Protein AF-A0A0W0X0Y7-F1 (afdb_monomer_lite)

Foldseek 3Di:
DAFPPLVPADDDAPQNRVVRVCVVFFPVVLDWFFLDDHPDFQDADFAQQQQLSQLVSQQVQQCVVVVHDWAACCDDPPDPDDHLQRQLVVLQWQANHDWFPVSSQSSQVVRQFHKDKDFAPALVSLLVVCQVCRVVSGKKKAKFAADCPPDRRGGAHALAQQQRIGIWIFRIWGAGPVRWIWTWIGTNRTTHIYGSSSRSNRQAPRHDFFHDKFKWFWDQDPVVRDTGTYTDPDDDDCVRITIGDGDDPPGGGRRSMMMITNHGHPDPPDDPPPPDDPPDDDDDDDDDDDDDDDDDDDDDDDDDDDDDD

Structure (mmCIF, N/CA/C/O backbone):
data_AF-A0A0W0X0Y7-F1
#
_entry.id   AF-A0A0W0X0Y7-F1
#
loop_
_atom_site.group_PDB
_atom_site.id
_atom_site.type_symbol
_atom_site.label_atom_id
_atom_site.label_alt_id
_atom_site.label_comp_id
_atom_site.label_asym_id
_atom_site.label_entity_id
_atom_site.label_seq_id
_atom_site.pdbx_PDB_ins_code
_atom_site.Cartn_x
_atom_site.Cartn_y
_atom_site.Cartn_z
_atom_site.occupancy
_atom_site.B_iso_or_equiv
_atom_site.auth_seq_id
_atom_site.auth_comp_id
_atom_site.auth_asym_id
_atom_site.auth_atom_id
_atom_site.pdbx_PDB_model_num
ATOM 1 N N . MET A 1 1 ? 7.631 6.709 18.776 1.00 50.31 1 MET A N 1
ATOM 2 C CA . MET A 1 1 ? 7.042 5.344 18.815 1.00 50.31 1 MET A CA 1
ATOM 3 C C . MET A 1 1 ? 7.481 4.606 17.562 1.00 50.31 1 MET A C 1
ATOM 5 O O . MET A 1 1 ? 7.406 5.205 16.503 1.00 50.31 1 MET A O 1
ATOM 9 N N . GLY A 1 2 ? 8.002 3.381 17.690 1.00 65.12 2 GLY A N 1
ATOM 10 C CA . GLY A 1 2 ? 8.479 2.551 16.572 1.00 65.12 2 GLY A CA 1
ATOM 11 C C . GLY A 1 2 ? 7.427 1.548 16.077 1.00 65.12 2 GLY A C 1
ATOM 12 O O . GLY A 1 2 ? 6.240 1.711 16.343 1.00 65.12 2 GLY A O 1
ATOM 13 N N . PHE A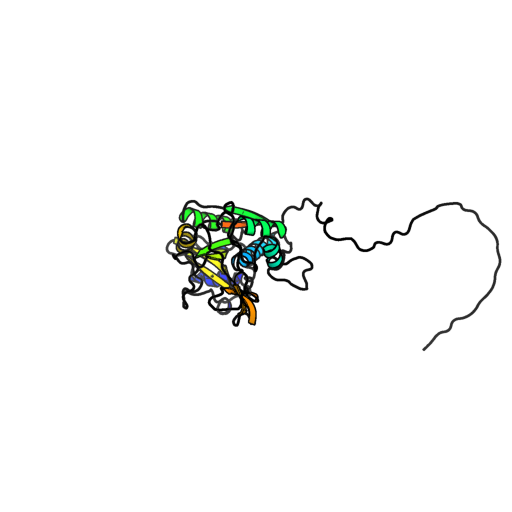 1 3 ? 7.854 0.495 15.370 1.00 76.62 3 PHE A N 1
ATOM 14 C CA . PHE A 1 3 ? 6.980 -0.642 15.034 1.00 76.62 3 PHE A CA 1
ATOM 15 C C . PHE A 1 3 ? 6.433 -1.312 16.306 1.00 76.62 3 PHE A C 1
ATOM 17 O O . PHE A 1 3 ? 7.077 -1.275 17.355 1.00 76.62 3 PHE A O 1
ATOM 24 N N . ILE A 1 4 ? 5.272 -1.961 16.208 1.00 79.88 4 ILE A N 1
ATOM 25 C CA . ILE A 1 4 ? 4.693 -2.722 17.320 1.00 79.88 4 ILE A CA 1
ATOM 26 C C . ILE A 1 4 ? 5.514 -3.999 17.493 1.00 79.88 4 ILE A C 1
ATOM 28 O O . ILE A 1 4 ? 5.472 -4.898 16.644 1.00 79.88 4 ILE A O 1
ATOM 32 N N . ASP A 1 5 ? 6.268 -4.082 18.587 1.00 82.19 5 ASP A N 1
ATOM 33 C CA . ASP A 1 5 ? 7.027 -5.279 18.927 1.00 82.19 5 ASP A CA 1
ATOM 34 C C . ASP A 1 5 ? 6.094 -6.358 19.483 1.00 82.19 5 ASP A C 1
ATOM 36 O O . ASP A 1 5 ? 5.856 -6.472 20.688 1.00 82.19 5 ASP A O 1
ATOM 40 N N . LEU A 1 6 ? 5.556 -7.167 18.569 1.00 80.69 6 LEU A N 1
ATOM 41 C CA . LEU A 1 6 ? 4.672 -8.274 18.905 1.00 80.69 6 LEU A CA 1
ATOM 42 C C . LEU A 1 6 ? 5.309 -9.278 19.876 1.00 80.69 6 LEU A C 1
ATOM 44 O O . LEU A 1 6 ? 4.566 -9.984 20.553 1.00 80.69 6 LEU A O 1
ATOM 48 N N . ASP A 1 7 ? 6.635 -9.393 19.962 1.00 80.88 7 ASP A N 1
ATOM 49 C CA . ASP A 1 7 ? 7.282 -10.367 20.850 1.00 80.88 7 ASP A CA 1
ATOM 50 C C . ASP A 1 7 ? 7.245 -9.933 22.319 1.00 80.88 7 ASP A C 1
ATOM 52 O O . ASP A 1 7 ? 7.268 -10.782 23.209 1.00 80.88 7 ASP A O 1
ATOM 56 N N . THR A 1 8 ? 7.080 -8.634 22.572 1.00 81.06 8 THR A N 1
ATOM 57 C CA . THR A 1 8 ? 6.895 -8.080 23.924 1.00 81.06 8 THR A CA 1
ATOM 58 C C . THR A 1 8 ? 5.453 -8.173 24.428 1.00 81.06 8 THR A C 1
ATOM 60 O O . THR A 1 8 ? 5.200 -8.016 25.622 1.00 81.06 8 THR A O 1
ATOM 63 N N . LEU A 1 9 ? 4.496 -8.449 23.535 1.00 79.25 9 LEU A N 1
ATOM 64 C CA . LEU A 1 9 ? 3.071 -8.461 23.852 1.00 79.25 9 LEU A CA 1
ATOM 65 C C . LEU A 1 9 ? 2.585 -9.853 24.264 1.00 79.25 9 LEU A C 1
ATOM 67 O O . LEU A 1 9 ? 2.900 -10.871 23.640 1.00 79.25 9 LEU A O 1
ATOM 71 N N . SER A 1 10 ? 1.735 -9.887 25.290 1.00 74.00 10 SER A N 1
ATOM 72 C CA . SER A 1 10 ? 1.108 -11.119 25.773 1.00 74.00 10 SER A CA 1
ATOM 73 C C . SER A 1 10 ? 0.066 -11.644 24.778 1.00 74.00 10 SER A C 1
ATOM 75 O O . SER A 1 10 ? -0.814 -10.907 24.339 1.00 74.00 10 SER A O 1
ATOM 77 N N . GLY A 1 11 ? 0.120 -12.937 24.449 1.00 71.44 11 GLY A N 1
ATOM 78 C CA . GLY A 1 11 ? -0.877 -13.599 23.600 1.00 71.44 11 GLY A CA 1
ATOM 79 C C . GLY A 1 11 ? -0.294 -14.687 22.699 1.00 71.44 11 GLY A C 1
ATOM 80 O O . GLY A 1 11 ? 0.878 -14.652 22.334 1.00 71.44 11 GLY A O 1
ATOM 81 N N . GLN A 1 12 ? -1.126 -15.663 22.323 1.00 73.31 12 GLN A N 1
ATOM 82 C CA . GLN A 1 12 ? -0.702 -16.810 21.503 1.00 73.31 12 GLN A CA 1
ATOM 83 C C . GLN A 1 12 ? -0.813 -16.570 19.990 1.00 73.31 12 GLN A C 1
ATOM 85 O O . GLN A 1 12 ? -0.144 -17.238 19.209 1.00 73.31 12 GLN A O 1
ATOM 90 N N . SER A 1 13 ? -1.650 -15.621 19.564 1.00 78.62 13 SER A N 1
ATOM 91 C CA . SER A 1 13 ? -1.826 -15.257 18.153 1.00 78.62 13 SER A CA 1
ATOM 92 C C . SER A 1 13 ? -1.582 -13.764 17.953 1.00 78.62 13 SER A C 1
ATOM 94 O O . SER A 1 13 ? -1.645 -12.987 18.908 1.00 78.62 13 SER A O 1
ATOM 96 N N . VAL A 1 14 ? -1.333 -13.349 16.707 1.00 77.25 14 VAL A N 1
ATOM 97 C CA . VAL A 1 14 ? -1.145 -11.929 16.363 1.00 77.25 14 VAL A CA 1
ATOM 98 C C . VAL A 1 14 ? -2.365 -11.098 16.766 1.00 77.25 14 VAL A C 1
ATOM 100 O O . VAL A 1 14 ? -2.205 -10.013 17.317 1.00 77.25 14 VAL A O 1
ATOM 103 N N . LEU A 1 15 ? -3.576 -11.638 16.587 1.00 79.19 15 LEU A N 1
ATOM 104 C CA . LEU A 1 15 ? -4.804 -10.987 17.044 1.00 79.19 15 LEU A CA 1
ATOM 105 C C . LEU A 1 15 ? -4.789 -10.746 18.561 1.00 79.19 15 LEU A C 1
ATOM 107 O O . LEU A 1 15 ? -5.060 -9.632 18.991 1.00 79.19 15 LEU A O 1
ATOM 111 N N . HIS A 1 16 ? -4.457 -11.756 19.375 1.00 78.56 16 HIS A N 1
ATOM 112 C CA . HIS A 1 16 ? -4.415 -11.590 20.834 1.00 78.56 16 HIS A CA 1
ATOM 113 C C . HIS A 1 16 ? -3.400 -10.529 21.264 1.00 78.56 16 HIS A C 1
ATOM 115 O O . HIS A 1 16 ? -3.701 -9.709 22.128 1.00 78.56 16 HIS A O 1
ATOM 121 N N . LYS A 1 17 ? -2.224 -10.525 20.629 1.00 82.88 17 LYS A N 1
ATOM 122 C CA . LYS A 1 17 ? -1.168 -9.546 20.894 1.00 82.88 17 LYS A CA 1
ATOM 123 C C . LYS A 1 17 ? -1.626 -8.128 20.555 1.00 82.88 17 LYS A C 1
ATOM 125 O O . LYS A 1 17 ? -1.494 -7.232 21.380 1.00 82.88 17 LYS A O 1
ATOM 130 N N . LEU A 1 18 ? -2.246 -7.930 19.392 1.00 81.62 18 LEU A N 1
ATOM 131 C CA . LEU A 1 18 ? -2.795 -6.626 19.016 1.00 81.62 18 LEU A CA 1
ATOM 132 C C . LEU A 1 18 ? -3.948 -6.200 19.930 1.00 81.62 18 LEU A C 1
ATOM 134 O O . LEU A 1 18 ? -3.982 -5.056 20.359 1.00 81.62 18 LEU A O 1
ATOM 138 N N . LEU A 1 19 ? -4.845 -7.109 20.320 1.00 81.69 19 LEU A N 1
ATOM 139 C CA . LEU A 1 19 ? -5.882 -6.811 21.315 1.00 81.69 19 LEU A CA 1
ATOM 140 C C . LEU A 1 19 ? -5.294 -6.363 22.658 1.00 81.69 19 LEU A C 1
ATOM 142 O O . LEU A 1 19 ? -5.878 -5.498 23.303 1.00 81.69 19 LEU A O 1
ATOM 146 N N . HIS A 1 20 ? -4.157 -6.924 23.083 1.00 82.75 20 HIS A N 1
ATOM 147 C CA . HIS A 1 20 ? -3.449 -6.445 24.270 1.00 82.75 20 HIS A CA 1
ATOM 148 C C . HIS A 1 20 ? -2.933 -5.019 24.071 1.00 82.75 20 HIS A C 1
ATOM 150 O O . HIS A 1 20 ? -3.213 -4.161 24.899 1.00 82.75 20 HIS A O 1
ATOM 156 N N . TYR A 1 21 ? -2.250 -4.760 22.954 1.00 83.75 21 TYR A N 1
ATOM 157 C CA . TYR A 1 21 ? -1.787 -3.421 22.586 1.00 83.75 21 TYR A CA 1
ATOM 158 C C . TYR A 1 21 ? -2.931 -2.393 22.618 1.00 83.75 21 TYR A C 1
ATOM 160 O O . TYR A 1 21 ? -2.827 -1.344 23.243 1.00 83.75 21 TYR A O 1
ATOM 168 N N . PHE A 1 22 ? -4.084 -2.724 22.038 1.00 82.88 22 PHE A N 1
ATOM 169 C CA . PHE A 1 22 ? -5.223 -1.808 22.002 1.00 82.88 22 PHE A CA 1
ATOM 170 C C . PHE A 1 22 ? -5.843 -1.520 23.369 1.00 82.88 22 PHE A C 1
ATOM 172 O O . PHE A 1 22 ? -6.387 -0.438 23.549 1.00 82.88 22 PHE A O 1
ATOM 179 N N . LYS A 1 23 ? -5.750 -2.421 24.353 1.00 80.31 23 LYS A N 1
ATOM 180 C CA . LYS A 1 23 ? -6.230 -2.121 25.715 1.00 80.31 23 LYS A CA 1
ATOM 181 C C . LYS A 1 23 ? -5.463 -0.977 26.375 1.00 80.31 23 LYS A C 1
ATOM 183 O O . LYS A 1 23 ? -6.014 -0.330 27.257 1.00 80.31 23 LYS A O 1
ATOM 188 N N . GLU A 1 24 ? -4.215 -0.760 25.973 1.00 80.19 24 GLU A N 1
ATOM 189 C CA . GLU A 1 24 ? -3.345 0.278 26.534 1.00 80.19 24 GLU A CA 1
ATOM 190 C C . GLU A 1 24 ? -3.423 1.597 25.754 1.00 80.19 24 GLU A C 1
ATOM 192 O O . GLU A 1 24 ? -3.060 2.642 26.287 1.00 80.19 24 GLU A O 1
ATOM 197 N N . HIS A 1 25 ? -3.905 1.564 24.506 1.00 80.12 25 HIS A N 1
ATOM 198 C CA . HIS A 1 25 ? -3.813 2.701 23.583 1.00 80.12 25 HIS A CA 1
ATOM 199 C C . HIS A 1 25 ? -5.145 3.175 22.987 1.00 80.12 25 HIS A C 1
ATOM 201 O O . HIS A 1 25 ? -5.232 4.325 22.553 1.00 80.12 25 HIS A O 1
ATOM 207 N N . ALA A 1 26 ? -6.168 2.321 22.922 1.00 80.06 26 ALA A N 1
ATOM 208 C CA . ALA A 1 26 ? -7.435 2.634 22.269 1.00 80.06 26 ALA A CA 1
ATOM 209 C C . ALA A 1 26 ? -8.528 3.011 23.271 1.00 80.06 26 ALA A C 1
ATOM 211 O O . ALA A 1 26 ? -8.745 2.319 24.268 1.00 80.06 26 ALA A O 1
ATOM 212 N N . ASP A 1 27 ? -9.316 4.031 22.931 1.00 78.31 27 ASP A N 1
ATOM 213 C CA . ASP A 1 27 ? -10.617 4.238 23.555 1.00 78.31 27 ASP A CA 1
ATOM 214 C C . ASP A 1 27 ? -11.649 3.332 22.868 1.00 78.31 27 ASP A C 1
ATOM 216 O O . ASP A 1 27 ? -12.297 3.683 21.875 1.00 78.31 27 ASP A O 1
ATOM 220 N N . LEU A 1 28 ? -11.816 2.133 23.432 1.00 73.94 28 LEU A N 1
ATOM 221 C CA . LEU A 1 28 ? -12.741 1.116 22.925 1.00 73.94 28 LEU A CA 1
ATOM 222 C C . LEU A 1 28 ? -14.211 1.575 22.906 1.00 73.94 28 LEU A C 1
ATOM 224 O O . LEU A 1 28 ? -15.033 0.920 22.267 1.00 73.94 28 LEU A O 1
ATOM 228 N N . LYS A 1 29 ? -14.567 2.672 23.592 1.00 72.00 29 LYS A N 1
ATOM 229 C CA . LYS A 1 29 ? -15.931 3.221 23.587 1.00 72.00 29 LYS A CA 1
ATOM 230 C C . LYS A 1 29 ? -16.177 4.182 22.425 1.00 72.00 29 LYS A C 1
ATOM 232 O O . LYS A 1 29 ? -17.331 4.355 22.042 1.00 72.00 29 LYS A O 1
ATOM 237 N N . LYS A 1 30 ? -15.129 4.809 21.878 1.00 71.38 30 LYS A N 1
ATOM 238 C CA . LYS A 1 30 ? -15.243 5.824 20.812 1.00 71.38 30 LYS A CA 1
ATOM 239 C C . LYS A 1 30 ? -15.203 5.245 19.406 1.00 71.38 30 LYS A C 1
ATOM 241 O O . LYS A 1 30 ? -15.822 5.796 18.500 1.00 71.38 30 LYS A O 1
ATOM 246 N N . GLY A 1 31 ? -14.489 4.143 19.212 1.00 66.06 31 GLY A N 1
ATOM 247 C CA . GLY A 1 31 ? -14.421 3.481 17.916 1.00 66.06 31 GLY A CA 1
ATOM 248 C C . GLY A 1 31 ? -13.207 2.579 17.812 1.00 66.06 31 GLY A C 1
ATOM 249 O O . GLY A 1 31 ? -12.073 3.007 18.020 1.00 66.06 31 GLY A O 1
ATOM 250 N N . PHE A 1 32 ? -13.454 1.320 17.480 1.00 73.94 32 PHE A N 1
ATOM 251 C CA . PHE A 1 32 ? -12.422 0.308 17.367 1.00 73.94 32 PHE A CA 1
ATOM 252 C C . PHE A 1 32 ? -12.877 -0.771 16.392 1.00 73.94 32 PHE A C 1
ATOM 254 O O . PHE A 1 32 ? -13.912 -1.403 16.619 1.00 73.94 32 PHE A O 1
ATOM 261 N N . HIS A 1 33 ? -12.101 -1.000 15.335 1.00 69.62 33 HIS A N 1
ATOM 262 C CA . HIS A 1 33 ? -12.350 -2.106 14.422 1.00 69.62 33 HIS A CA 1
ATOM 263 C C . HIS A 1 33 ? -11.043 -2.790 14.031 1.00 69.62 33 HIS A C 1
ATOM 265 O O . HIS A 1 33 ? -10.123 -2.184 13.479 1.00 69.62 33 HIS A O 1
ATOM 271 N N . ILE A 1 34 ? -10.996 -4.098 14.262 1.00 65.81 34 ILE A N 1
ATOM 272 C CA . ILE A 1 34 ? -10.022 -4.982 13.630 1.00 65.81 34 ILE A CA 1
ATOM 273 C C . ILE A 1 34 ? -10.770 -5.757 12.554 1.00 65.81 34 ILE A C 1
ATOM 275 O O . ILE A 1 34 ? -11.764 -6.411 12.856 1.00 65.81 34 ILE A O 1
ATOM 279 N N . THR A 1 35 ? -10.258 -5.728 11.328 1.00 54.88 35 THR A N 1
ATOM 280 C CA . THR A 1 35 ? -10.637 -6.611 10.214 1.00 54.88 35 THR A CA 1
ATOM 281 C C . THR A 1 35 ? -10.545 -8.084 10.697 1.00 54.88 35 THR A C 1
ATOM 283 O O . THR A 1 35 ? -9.462 -8.650 10.831 1.00 54.88 35 THR A O 1
ATOM 286 N N . VAL A 1 36 ? -11.687 -8.659 11.095 1.00 50.09 36 VAL A N 1
ATOM 287 C CA . VAL A 1 36 ? -11.900 -9.903 11.882 1.00 50.09 36 VAL A CA 1
ATOM 288 C C . VAL A 1 36 ? -11.526 -11.182 11.089 1.00 50.09 36 VAL A C 1
ATOM 290 O O . VAL A 1 36 ? -11.890 -11.213 9.909 1.00 50.09 36 VAL A O 1
ATOM 293 N N . PRO A 1 37 ? -10.949 -12.299 11.631 1.00 49.28 37 PRO A N 1
ATOM 294 C CA . PRO A 1 37 ? -10.446 -12.654 12.978 1.00 49.28 37 PRO A CA 1
ATOM 295 C C . PRO A 1 37 ? -8.967 -13.141 13.008 1.00 49.28 37 PRO A C 1
ATOM 297 O O . PRO A 1 37 ? -8.482 -13.633 14.026 1.00 49.28 37 PRO A O 1
ATOM 300 N N . GLU A 1 38 ? -8.233 -13.043 11.905 1.00 53.66 38 GLU A N 1
ATOM 301 C CA . GLU A 1 38 ? -6.851 -13.507 11.802 1.00 53.66 38 GLU A CA 1
ATOM 302 C C . GLU A 1 38 ? -6.041 -12.396 11.168 1.00 53.66 38 GLU A C 1
ATOM 304 O O . GLU A 1 38 ? -6.013 -12.230 9.953 1.00 53.66 38 GLU A O 1
ATOM 309 N N . VAL A 1 39 ? -5.387 -11.600 12.005 1.00 59.41 39 VAL A N 1
ATOM 310 C CA . VAL A 1 39 ? -4.333 -10.724 11.523 1.00 59.41 39 VAL A CA 1
ATOM 311 C C . VAL A 1 39 ? -3.220 -11.633 10.988 1.00 59.41 39 VAL A C 1
ATOM 313 O O . VAL A 1 39 ? -2.489 -12.268 11.754 1.00 59.41 39 VAL A O 1
ATOM 316 N N . LEU A 1 40 ? -3.182 -11.785 9.662 1.00 69.69 40 LEU A N 1
ATOM 317 C CA . LEU A 1 40 ? -2.276 -12.701 8.977 1.00 69.69 40 LEU A CA 1
ATOM 318 C C . LEU A 1 40 ? -0.849 -12.160 9.061 1.00 69.69 40 LEU A C 1
ATOM 320 O O . LEU A 1 40 ? -0.670 -10.955 8.911 1.00 69.69 40 LEU A O 1
ATOM 324 N N . PRO A 1 41 ? 0.173 -13.010 9.280 1.00 72.62 41 PRO A N 1
ATOM 325 C CA . PRO A 1 41 ? 1.553 -12.557 9.395 1.00 72.62 41 PRO A CA 1
ATOM 326 C C . PRO A 1 41 ? 1.935 -11.626 8.245 1.00 72.62 41 PRO A C 1
ATOM 328 O O . PRO A 1 41 ? 1.744 -11.968 7.078 1.00 72.62 41 PRO A O 1
ATOM 331 N N . ALA A 1 42 ? 2.485 -10.462 8.585 1.00 80.50 42 ALA A N 1
ATOM 332 C CA . ALA A 1 42 ? 2.919 -9.495 7.595 1.00 80.50 42 ALA A CA 1
ATOM 333 C C . ALA A 1 42 ? 3.989 -10.130 6.693 1.00 80.50 42 ALA A C 1
ATOM 335 O O . ALA A 1 42 ? 4.981 -10.680 7.182 1.00 80.50 42 ALA A O 1
ATOM 336 N N . GLU A 1 43 ? 3.813 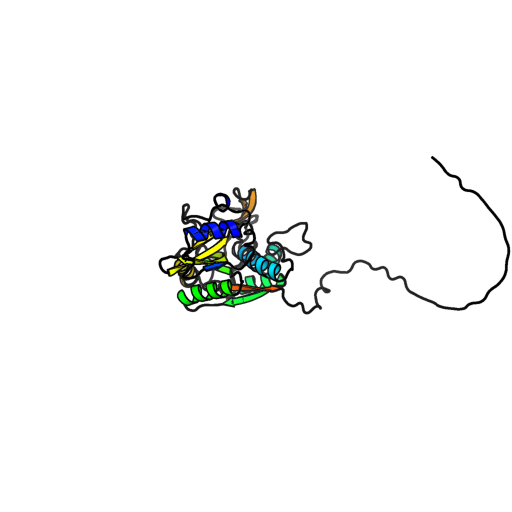-10.053 5.371 1.00 82.88 43 GLU A N 1
ATOM 337 C CA . GLU A 1 43 ? 4.763 -10.681 4.457 1.00 82.88 43 GLU A CA 1
ATOM 338 C C . GLU A 1 43 ? 6.100 -9.917 4.444 1.00 82.88 43 GLU A C 1
ATOM 340 O O . GLU A 1 43 ? 6.154 -8.683 4.404 1.00 82.88 43 GLU A O 1
ATOM 345 N N . THR A 1 44 ? 7.218 -10.647 4.488 1.00 86.00 44 THR A N 1
ATOM 346 C CA . THR A 1 44 ? 8.552 -10.038 4.440 1.00 86.00 44 THR A CA 1
ATOM 347 C C . THR A 1 44 ? 8.863 -9.541 3.029 1.00 86.00 44 THR A C 1
ATOM 349 O O . THR A 1 44 ? 9.007 -10.330 2.092 1.00 86.00 44 THR A O 1
ATOM 352 N N . GLN A 1 45 ? 9.040 -8.228 2.892 1.00 88.75 45 GLN A N 1
ATOM 353 C CA . GLN A 1 45 ? 9.552 -7.585 1.682 1.00 88.75 45 GLN A CA 1
ATOM 354 C C . GLN A 1 45 ? 11.055 -7.856 1.493 1.00 88.75 45 GLN A C 1
ATOM 356 O O . GLN A 1 45 ? 11.799 -8.073 2.445 1.00 88.75 45 GLN A O 1
ATOM 361 N N . ARG A 1 46 ? 11.515 -7.812 0.242 1.00 88.38 46 ARG A N 1
ATOM 362 C CA . ARG A 1 46 ? 12.923 -7.826 -0.166 1.00 88.38 46 ARG A CA 1
ATOM 363 C C . ARG A 1 46 ? 13.159 -6.708 -1.174 1.00 88.38 46 ARG A C 1
ATOM 365 O O . ARG A 1 46 ? 12.574 -6.751 -2.257 1.00 88.38 46 ARG A O 1
ATOM 372 N N . GLY A 1 47 ? 14.073 -5.792 -0.865 1.00 88.00 47 GLY A N 1
ATOM 373 C CA . GLY A 1 47 ? 14.417 -4.689 -1.765 1.00 88.00 47 GLY A CA 1
ATOM 374 C C . GLY A 1 47 ? 13.235 -3.755 -2.043 1.00 88.00 47 GLY A C 1
ATOM 375 O O . GLY A 1 47 ? 12.294 -3.704 -1.256 1.00 88.00 47 GLY A O 1
ATOM 376 N N . GLU A 1 48 ? 13.248 -3.063 -3.179 1.00 91.44 48 GLU A N 1
ATOM 377 C CA . GLU A 1 48 ? 12.276 -2.011 -3.535 1.00 91.44 48 GLU A CA 1
ATOM 378 C C . GLU A 1 48 ? 10.950 -2.554 -4.110 1.00 91.44 48 GLU A C 1
ATOM 380 O O . GLU A 1 48 ? 10.548 -2.244 -5.230 1.00 91.44 48 GLU A O 1
ATOM 385 N N . THR A 1 49 ? 10.256 -3.418 -3.360 1.00 94.25 49 THR A N 1
ATOM 386 C CA . THR A 1 49 ? 8.976 -4.030 -3.786 1.00 94.25 49 THR A CA 1
ATOM 387 C C . THR A 1 49 ? 7.831 -3.788 -2.795 1.00 94.25 49 THR A C 1
ATOM 389 O O . THR A 1 49 ? 6.974 -4.656 -2.621 1.00 94.25 49 THR A O 1
ATOM 392 N N . CYS A 1 50 ? 7.817 -2.640 -2.111 1.00 95.06 50 CYS A N 1
ATOM 393 C CA . CYS A 1 50 ? 6.859 -2.328 -1.038 1.00 95.06 50 CYS A CA 1
ATOM 394 C C . CYS A 1 50 ? 5.393 -2.390 -1.464 1.00 95.06 50 CYS A C 1
ATOM 396 O O . CYS A 1 50 ? 4.596 -3.089 -0.850 1.00 95.06 50 CYS A O 1
ATOM 398 N N . LYS A 1 51 ? 5.052 -1.760 -2.585 1.00 96.88 51 LYS A N 1
ATOM 399 C CA . LYS A 1 51 ? 3.684 -1.737 -3.123 1.00 96.88 51 LYS A CA 1
ATOM 400 C C . LYS A 1 51 ? 3.197 -3.118 -3.548 1.00 96.88 51 LYS A C 1
ATOM 402 O O . LYS A 1 51 ? 2.030 -3.447 -3.379 1.00 96.88 51 LYS A O 1
ATOM 407 N N . LEU A 1 52 ? 4.109 -3.948 -4.057 1.00 96.62 52 LEU A N 1
ATOM 408 C CA . LEU A 1 52 ? 3.807 -5.331 -4.407 1.00 96.62 52 LEU A CA 1
ATOM 409 C C . LEU A 1 52 ? 3.587 -6.196 -3.159 1.00 96.62 52 LEU A C 1
ATOM 411 O O . LEU A 1 52 ? 2.721 -7.064 -3.172 1.00 96.62 52 LEU A O 1
ATOM 415 N N . LYS A 1 53 ? 4.342 -5.947 -2.081 1.00 96.06 53 LYS A N 1
ATOM 416 C CA . LYS A 1 53 ? 4.103 -6.568 -0.772 1.00 96.06 53 LYS A CA 1
ATOM 417 C C . LYS A 1 53 ? 2.746 -6.144 -0.214 1.00 96.06 53 LYS A C 1
ATOM 419 O O . LYS A 1 53 ? 1.976 -7.006 0.182 1.00 96.06 53 LYS A O 1
ATOM 424 N N . ALA A 1 54 ? 2.424 -4.852 -0.248 1.00 97.00 54 ALA A N 1
ATOM 425 C CA . ALA A 1 54 ? 1.134 -4.360 0.226 1.00 97.00 54 ALA A CA 1
ATOM 426 C C . ALA A 1 54 ? -0.037 -4.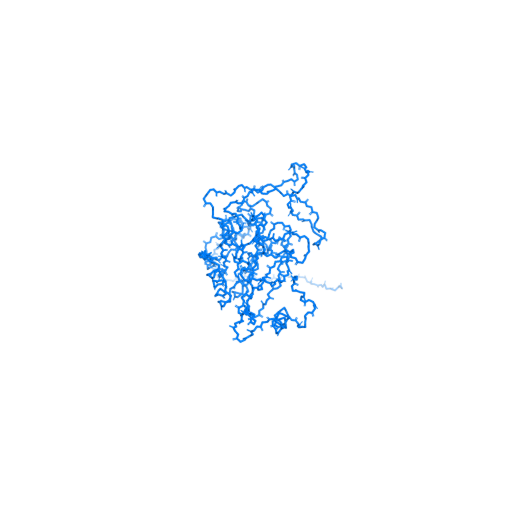992 -0.555 1.00 97.00 54 ALA A C 1
ATOM 428 O O . ALA A 1 54 ? -0.988 -5.516 0.031 1.00 97.00 54 ALA A O 1
ATOM 429 N N . LEU A 1 55 ? 0.092 -5.069 -1.885 1.00 96.88 55 LEU A N 1
ATOM 430 C CA . LEU A 1 55 ? -0.837 -5.815 -2.735 1.00 96.88 55 LEU A CA 1
ATOM 431 C C . LEU A 1 55 ? -0.968 -7.279 -2.291 1.00 96.88 55 LEU A C 1
ATOM 433 O O . LEU A 1 55 ? -2.080 -7.793 -2.200 1.00 96.88 55 LEU A O 1
ATOM 437 N N . ALA A 1 56 ? 0.153 -7.938 -1.996 1.00 95.50 56 ALA A N 1
ATOM 438 C CA . ALA A 1 56 ? 0.186 -9.327 -1.559 1.00 95.50 56 ALA A CA 1
ATOM 439 C C . ALA A 1 56 ? -0.553 -9.551 -0.232 1.00 95.50 56 ALA A C 1
ATOM 441 O O . ALA A 1 56 ? -1.310 -10.516 -0.135 1.00 95.50 56 ALA A O 1
ATOM 442 N N . ASP A 1 57 ? -0.401 -8.664 0.757 1.00 93.81 57 ASP A N 1
ATOM 443 C CA . ASP A 1 57 ? -1.140 -8.774 2.023 1.00 93.81 57 ASP A CA 1
ATOM 444 C C . ASP A 1 57 ? -2.641 -8.535 1.823 1.00 93.81 57 ASP A C 1
ATOM 446 O O . ASP A 1 57 ? -3.465 -9.280 2.352 1.00 93.81 57 ASP A O 1
ATOM 450 N N . SER A 1 58 ? -3.014 -7.542 1.008 1.00 94.56 58 SER A N 1
ATOM 451 C CA . SER A 1 58 ? -4.424 -7.270 0.700 1.00 94.56 58 SER A CA 1
ATOM 452 C C . SER A 1 58 ? -5.075 -8.452 -0.035 1.00 94.56 58 SER A C 1
ATOM 454 O O . SER A 1 58 ? -6.160 -8.912 0.330 1.00 94.56 58 SER A O 1
ATOM 456 N N . MET A 1 59 ? -4.368 -9.041 -1.008 1.00 94.44 59 MET A N 1
ATOM 457 C CA . MET A 1 59 ? -4.777 -10.287 -1.664 1.00 94.44 59 MET A CA 1
ATOM 458 C C . MET A 1 59 ? -4.848 -11.460 -0.699 1.00 94.44 59 MET A C 1
ATOM 460 O O . MET A 1 59 ? -5.740 -12.289 -0.831 1.00 94.44 59 MET A O 1
ATOM 464 N N . GLN A 1 60 ? -3.912 -11.568 0.244 1.00 92.31 60 GLN A N 1
ATOM 465 C CA . GLN A 1 60 ? -3.897 -12.647 1.224 1.00 92.31 60 GLN A CA 1
ATOM 466 C C . GLN A 1 60 ? -5.169 -12.613 2.076 1.00 92.31 60 GLN A C 1
ATOM 468 O O . GLN A 1 60 ? -5.779 -13.661 2.291 1.00 92.31 60 GLN A O 1
ATOM 473 N N . HIS A 1 61 ? -5.595 -11.418 2.491 1.00 89.81 61 HIS A N 1
ATOM 474 C CA . HIS A 1 61 ? -6.847 -11.209 3.218 1.00 89.81 61 HIS A CA 1
ATOM 475 C C . HIS A 1 61 ? -8.064 -11.640 2.389 1.00 89.81 61 HIS A C 1
ATOM 477 O O . HIS A 1 61 ? -8.893 -12.436 2.836 1.00 89.81 61 HIS A O 1
ATOM 483 N N . ALA A 1 62 ? -8.131 -11.190 1.134 1.00 91.88 62 ALA A N 1
ATOM 484 C CA . ALA A 1 62 ? -9.206 -11.555 0.212 1.00 91.88 62 ALA A CA 1
ATOM 485 C C . ALA A 1 62 ? -9.240 -13.067 -0.096 1.00 91.88 62 ALA A C 1
ATOM 487 O O . ALA A 1 62 ? -10.307 -13.682 -0.131 1.00 91.88 62 ALA A O 1
ATOM 488 N N . ALA A 1 63 ? -8.070 -13.677 -0.292 1.00 91.56 63 ALA A N 1
ATOM 489 C CA . ALA A 1 63 ? -7.908 -15.092 -0.599 1.00 91.56 63 ALA A CA 1
ATOM 490 C C . ALA A 1 63 ? -8.315 -15.974 0.585 1.00 91.56 63 ALA A C 1
ATOM 492 O O . ALA A 1 63 ? -9.046 -16.945 0.398 1.00 91.56 63 ALA A O 1
ATOM 493 N N . TYR A 1 64 ? -7.917 -15.591 1.802 1.00 88.56 64 TYR A N 1
ATOM 494 C CA . TYR A 1 64 ? -8.322 -16.267 3.031 1.00 88.56 64 TYR A CA 1
ATOM 495 C C . TYR A 1 64 ? -9.851 -16.279 3.183 1.00 88.56 64 TYR A C 1
ATOM 497 O O . TYR A 1 64 ? -10.447 -17.344 3.348 1.00 88.56 64 TYR A O 1
ATOM 505 N N . LYS A 1 65 ? -10.506 -15.119 3.014 1.00 86.38 65 LYS A N 1
ATOM 506 C CA . LYS A 1 65 ? -11.974 -14.996 3.080 1.00 86.38 65 LYS A CA 1
ATOM 507 C C . LYS A 1 65 ? -12.685 -15.877 2.049 1.00 86.38 65 LYS A C 1
ATOM 509 O O . LYS A 1 65 ? -13.717 -16.471 2.351 1.00 86.38 65 LYS A O 1
ATOM 514 N N . ALA A 1 66 ? -12.123 -15.981 0.847 1.00 89.44 66 ALA A N 1
ATOM 515 C CA . ALA A 1 66 ? -12.657 -16.807 -0.232 1.00 89.44 66 ALA A CA 1
ATOM 516 C C . ALA A 1 66 ? -12.197 -18.279 -0.186 1.00 89.44 66 ALA A C 1
ATOM 518 O O . ALA A 1 66 ? -12.623 -19.065 -1.028 1.00 89.44 66 ALA A O 1
ATOM 519 N N . ARG A 1 67 ? -11.349 -18.666 0.781 1.00 89.38 67 ARG A N 1
ATOM 520 C CA . ARG A 1 67 ? -10.725 -20.000 0.888 1.00 89.38 67 ARG A CA 1
ATOM 521 C C . ARG A 1 67 ? -9.990 -20.434 -0.384 1.00 89.38 67 ARG A C 1
ATOM 523 O O . ARG A 1 67 ? -10.029 -21.598 -0.776 1.00 89.38 67 ARG A O 1
ATOM 530 N N . VAL A 1 68 ? -9.302 -19.492 -1.019 1.00 90.69 68 VAL A N 1
ATOM 531 C CA . VAL A 1 68 ? -8.444 -19.734 -2.184 1.00 90.69 68 VAL A CA 1
ATOM 532 C C . VAL A 1 68 ? -7.000 -19.374 -1.863 1.00 90.69 68 VAL A C 1
ATOM 534 O O . VAL A 1 68 ? -6.701 -18.721 -0.865 1.00 90.69 68 VAL A O 1
ATOM 537 N N . THR A 1 69 ? -6.077 -19.791 -2.721 1.00 89.88 69 THR A N 1
ATOM 538 C CA . THR A 1 69 ? -4.671 -19.394 -2.628 1.00 89.88 69 THR A CA 1
ATOM 539 C C . THR A 1 69 ? -4.389 -18.240 -3.577 1.00 89.88 69 THR A C 1
ATOM 541 O O . THR A 1 69 ? -4.755 -18.309 -4.749 1.00 89.88 69 THR A O 1
ATOM 544 N N . ARG A 1 70 ? -3.664 -17.224 -3.113 1.00 92.75 70 ARG A N 1
ATOM 545 C CA . ARG A 1 70 ? -3.043 -16.234 -4.002 1.00 92.75 70 ARG A CA 1
ATOM 546 C C . ARG A 1 70 ? -1.662 -16.703 -4.487 1.00 92.75 70 ARG A C 1
ATOM 548 O O . ARG A 1 70 ? -1.043 -17.548 -3.832 1.00 92.75 70 ARG A O 1
ATOM 555 N N . PRO A 1 71 ? -1.123 -16.126 -5.572 1.00 94.56 71 PRO A N 1
ATOM 556 C CA . PRO A 1 71 ? 0.284 -16.290 -5.912 1.00 94.56 71 PRO A CA 1
ATOM 557 C C . PRO A 1 71 ? 1.219 -15.781 -4.794 1.00 94.56 71 PRO A C 1
ATOM 559 O O . PRO A 1 71 ? 0.921 -14.771 -4.142 1.00 94.56 71 PRO A O 1
ATOM 562 N N . PRO A 1 72 ? 2.379 -16.428 -4.570 1.00 94.56 72 PRO A N 1
ATOM 563 C CA . PRO A 1 72 ? 3.360 -15.957 -3.597 1.00 94.56 72 PRO A CA 1
ATOM 564 C C . PRO A 1 72 ? 4.036 -14.666 -4.087 1.00 94.56 72 PRO A C 1
ATOM 566 O O . PRO A 1 72 ? 4.177 -14.456 -5.296 1.00 94.56 72 PRO A O 1
ATOM 569 N N . LEU A 1 73 ? 4.517 -13.809 -3.175 1.00 94.38 73 LEU A N 1
ATOM 570 C CA . LEU A 1 73 ? 5.213 -12.568 -3.550 1.00 94.38 73 LEU A CA 1
ATOM 571 C C . LEU A 1 73 ? 6.480 -12.855 -4.379 1.00 94.38 73 LEU A C 1
ATOM 573 O O . LEU A 1 73 ? 6.696 -12.292 -5.460 1.00 94.38 73 LEU A O 1
ATOM 577 N N . TYR A 1 74 ? 7.284 -13.810 -3.908 1.00 92.69 74 TYR A N 1
ATOM 578 C CA . TYR A 1 74 ? 8.493 -14.310 -4.568 1.00 92.69 74 TYR A CA 1
ATOM 579 C C . TYR A 1 74 ? 8.311 -15.757 -5.031 1.00 92.69 74 TYR A C 1
ATOM 581 O O . TYR A 1 74 ? 7.447 -16.467 -4.529 1.00 92.69 74 TYR A O 1
ATOM 589 N N . LYS A 1 75 ? 9.136 -16.218 -5.983 1.00 90.56 75 LYS A N 1
ATOM 590 C CA . LYS A 1 75 ? 9.054 -17.598 -6.482 1.00 90.56 75 LYS A CA 1
ATOM 591 C C . LYS A 1 75 ? 9.226 -18.596 -5.333 1.00 90.56 75 LYS A C 1
ATOM 593 O O . LYS A 1 75 ? 10.259 -18.600 -4.665 1.00 90.56 75 LYS A O 1
ATOM 598 N N . ASP A 1 76 ? 8.226 -19.452 -5.165 1.00 88.31 76 ASP A N 1
ATOM 599 C CA . ASP A 1 76 ? 8.251 -20.622 -4.292 1.00 88.31 76 ASP A CA 1
ATOM 600 C C . ASP A 1 76 ? 8.314 -21.876 -5.176 1.00 88.31 76 ASP A C 1
ATOM 602 O O . ASP A 1 76 ? 7.630 -21.956 -6.198 1.00 88.31 76 ASP A O 1
ATOM 606 N N . ARG A 1 77 ? 9.155 -22.849 -4.807 1.00 87.12 77 ARG A N 1
ATOM 607 C CA . ARG A 1 77 ? 9.271 -24.13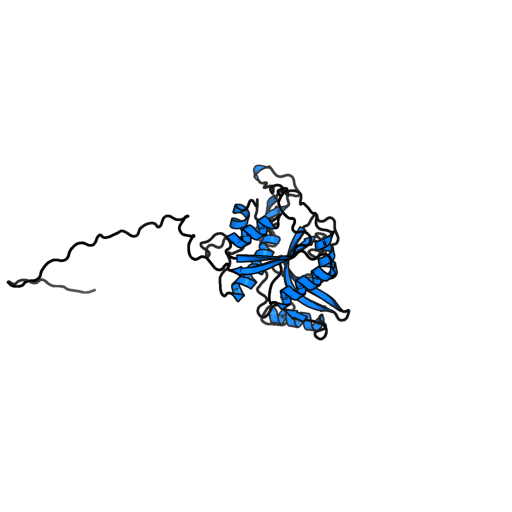1 -5.523 1.00 87.12 77 ARG A CA 1
ATOM 608 C C . ARG A 1 77 ? 8.005 -24.980 -5.400 1.00 87.12 77 ARG A C 1
ATOM 610 O O . ARG A 1 77 ? 7.751 -25.800 -6.271 1.00 87.12 77 ARG A O 1
ATOM 617 N N . ARG A 1 78 ? 7.225 -24.769 -4.340 1.00 89.06 78 ARG A N 1
ATOM 618 C CA . ARG A 1 78 ? 5.960 -25.466 -4.072 1.00 89.06 78 ARG A CA 1
ATOM 619 C C . ARG A 1 78 ? 4.793 -24.896 -4.879 1.00 89.06 78 ARG A C 1
ATOM 621 O O . ARG A 1 78 ? 3.749 -25.529 -4.952 1.00 89.06 78 ARG A O 1
ATOM 628 N N . TYR A 1 79 ? 4.963 -23.716 -5.479 1.00 88.44 79 TYR A N 1
ATOM 629 C CA . TYR A 1 79 ? 3.945 -23.067 -6.299 1.00 88.44 79 TYR A CA 1
ATOM 630 C C . TYR A 1 79 ? 4.311 -23.162 -7.786 1.00 88.44 79 TYR A C 1
ATOM 632 O O . TYR A 1 79 ? 5.328 -22.619 -8.241 1.00 88.44 79 TYR A O 1
ATOM 640 N N . SER A 1 80 ? 3.470 -23.858 -8.553 1.00 88.62 80 SER A N 1
ATOM 641 C CA . SER A 1 80 ? 3.682 -24.110 -9.984 1.00 88.62 80 SER A CA 1
ATOM 642 C C . SER A 1 80 ? 3.546 -22.844 -10.835 1.00 88.62 80 SER A C 1
ATOM 644 O O . SER A 1 80 ? 4.283 -22.683 -11.808 1.00 88.62 80 SER A O 1
ATOM 646 N N . GLY A 1 81 ? 2.684 -21.907 -10.436 1.00 91.38 81 GLY A N 1
ATOM 647 C CA . GLY A 1 81 ? 2.434 -20.662 -11.160 1.00 91.38 81 GLY A CA 1
ATOM 648 C C . GLY A 1 81 ? 3.526 -19.584 -11.024 1.00 91.38 81 GLY A C 1
ATOM 649 O O . GLY A 1 81 ? 4.575 -19.786 -10.385 1.00 91.38 81 GLY A O 1
ATOM 650 N N . PRO A 1 82 ? 3.296 -18.410 -11.640 1.00 94.50 82 PRO A N 1
ATOM 651 C CA . PRO A 1 82 ? 4.162 -17.246 -11.492 1.00 94.50 82 PRO A CA 1
ATOM 652 C C . PRO A 1 82 ? 4.017 -16.620 -10.099 1.00 94.50 82 PRO A C 1
ATOM 654 O O . PRO A 1 82 ? 2.938 -16.613 -9.520 1.00 94.50 82 PRO A O 1
ATOM 657 N N . SER A 1 83 ? 5.093 -16.052 -9.557 1.00 96.56 83 SER A N 1
ATOM 658 C CA . SER A 1 83 ? 4.997 -15.196 -8.366 1.00 96.56 83 SER A CA 1
ATOM 659 C C . SER A 1 83 ? 4.470 -13.803 -8.728 1.00 96.56 83 SER A C 1
ATOM 661 O O . SER A 1 83 ? 4.629 -13.368 -9.871 1.00 96.56 83 SER A O 1
ATOM 663 N N . LEU A 1 84 ? 3.964 -13.040 -7.754 1.00 97.00 84 LEU A N 1
ATOM 664 C CA . LEU A 1 84 ? 3.544 -11.646 -7.976 1.00 97.00 84 LEU A CA 1
ATOM 665 C C . LEU A 1 84 ? 4.678 -10.804 -8.570 1.00 97.00 84 LEU A C 1
ATOM 667 O O . LEU A 1 84 ? 4.461 -10.016 -9.482 1.00 97.00 84 LEU A O 1
ATOM 671 N N . ARG A 1 85 ? 5.926 -11.034 -8.138 1.00 96.31 85 ARG A N 1
ATOM 672 C CA . ARG A 1 85 ? 7.096 -10.379 -8.744 1.00 96.31 85 ARG A CA 1
ATOM 673 C C . ARG A 1 85 ? 7.289 -10.730 -10.223 1.00 96.31 85 ARG A C 1
ATOM 675 O O . ARG A 1 85 ? 7.737 -9.886 -10.989 1.00 96.31 85 ARG A O 1
ATOM 682 N N . GLN A 1 86 ? 7.001 -11.964 -10.639 1.00 96.69 86 GLN A N 1
ATOM 683 C CA . GLN A 1 86 ? 7.076 -12.339 -12.056 1.00 96.69 86 GLN A CA 1
ATOM 684 C C . GLN A 1 86 ? 5.955 -11.673 -12.859 1.00 96.69 86 GLN A C 1
ATOM 686 O O . GLN A 1 86 ? 6.226 -11.187 -13.953 1.00 96.69 86 GLN A O 1
ATOM 691 N N . LEU A 1 87 ? 4.749 -11.581 -12.290 1.00 97.75 87 LEU A N 1
ATOM 692 C CA . LEU A 1 87 ? 3.626 -10.854 -12.890 1.00 97.75 87 LEU A CA 1
ATOM 693 C C . LEU A 1 87 ? 3.921 -9.353 -13.023 1.00 97.75 87 LEU A C 1
ATOM 695 O O . LEU A 1 87 ? 3.673 -8.776 -14.076 1.00 97.75 87 LEU A O 1
ATOM 699 N N . ALA A 1 88 ? 4.539 -8.732 -12.015 1.00 97.50 88 ALA A N 1
ATOM 700 C CA . ALA A 1 88 ? 4.985 -7.340 -12.089 1.00 97.50 88 ALA A CA 1
ATOM 701 C C . ALA A 1 88 ? 5.949 -7.117 -13.258 1.00 97.50 88 ALA A C 1
ATOM 703 O O . ALA A 1 88 ? 5.775 -6.189 -14.045 1.00 97.50 88 ALA A O 1
ATOM 704 N N . LYS A 1 89 ? 6.932 -8.009 -13.428 1.00 96.62 89 LYS A N 1
ATOM 705 C CA . LYS A 1 89 ? 7.872 -7.935 -14.554 1.00 96.62 89 LYS A CA 1
ATOM 706 C C . LYS A 1 89 ? 7.197 -8.132 -15.912 1.00 96.62 89 LYS A C 1
ATOM 708 O O . LYS A 1 89 ? 7.591 -7.483 -16.874 1.00 96.62 89 LYS A O 1
ATOM 713 N N . ALA A 1 90 ? 6.194 -9.007 -15.995 1.00 96.81 90 ALA A N 1
ATOM 714 C CA . ALA A 1 90 ? 5.392 -9.170 -17.208 1.00 96.81 90 ALA A CA 1
ATOM 715 C C . ALA A 1 90 ? 4.597 -7.895 -17.550 1.00 96.81 90 ALA A C 1
ATOM 717 O O . ALA A 1 90 ? 4.392 -7.602 -18.723 1.00 96.81 90 ALA A O 1
ATOM 718 N N . ASN A 1 91 ? 4.242 -7.101 -16.536 1.00 96.06 91 ASN A N 1
ATOM 719 C CA . ASN A 1 91 ? 3.575 -5.803 -16.661 1.00 96.06 91 ASN A CA 1
ATOM 720 C C . ASN A 1 91 ? 4.548 -4.608 -16.762 1.00 96.06 91 ASN A C 1
ATOM 722 O O . ASN A 1 91 ? 4.150 -3.464 -16.558 1.00 96.06 91 ASN A O 1
ATOM 726 N N . GLY A 1 92 ? 5.821 -4.850 -17.099 1.00 94.31 92 GLY A N 1
ATOM 727 C CA . GLY A 1 92 ? 6.795 -3.797 -17.412 1.00 94.31 92 GLY A CA 1
ATOM 728 C C . GLY A 1 92 ? 7.659 -3.315 -16.243 1.00 94.31 92 GLY A C 1
ATOM 729 O O . GLY A 1 92 ? 8.511 -2.457 -16.441 1.00 94.31 92 GLY A O 1
ATOM 730 N N . SER A 1 93 ? 7.499 -3.881 -15.047 1.00 96.12 93 SER A N 1
ATOM 731 C CA . SER A 1 93 ? 8.376 -3.602 -13.905 1.00 96.12 93 SER A CA 1
ATOM 732 C C . SER A 1 93 ? 9.808 -4.113 -14.140 1.00 96.12 93 SER A C 1
ATOM 734 O O . SER A 1 93 ? 10.008 -5.240 -14.615 1.00 96.12 93 SER A O 1
ATOM 736 N N . ALA A 1 94 ? 10.830 -3.341 -13.764 1.00 95.12 94 ALA A N 1
ATOM 737 C CA . ALA A 1 94 ? 12.225 -3.744 -13.933 1.00 95.12 94 ALA A CA 1
ATOM 738 C C . ALA A 1 94 ? 12.642 -4.820 -12.910 1.00 95.12 94 ALA A C 1
ATOM 740 O O . ALA A 1 94 ? 13.294 -5.822 -13.249 1.00 95.12 94 ALA A O 1
ATOM 741 N N . ILE A 1 95 ? 12.249 -4.642 -11.647 1.00 93.94 95 ILE A N 1
ATOM 742 C CA . ILE A 1 95 ? 12.657 -5.464 -10.502 1.00 93.94 95 ILE A CA 1
ATOM 743 C C . ILE A 1 95 ? 11.491 -5.971 -9.642 1.00 93.94 95 ILE A C 1
ATOM 745 O O . ILE A 1 95 ? 11.740 -6.840 -8.797 1.00 93.94 95 ILE A O 1
ATOM 749 N N . GLY A 1 96 ? 10.260 -5.520 -9.874 1.00 94.44 96 GLY A N 1
ATOM 750 C CA . GLY A 1 96 ? 9.067 -5.794 -9.059 1.00 94.44 96 GLY A CA 1
ATOM 751 C C . GLY A 1 96 ? 8.488 -4.551 -8.365 1.00 94.44 96 GLY A C 1
ATOM 752 O O . GLY A 1 96 ? 7.556 -4.683 -7.574 1.00 94.44 96 GLY A O 1
ATOM 753 N N . GLU A 1 97 ? 9.055 -3.375 -8.627 1.00 94.62 97 GLU A N 1
ATOM 754 C CA . GLU A 1 97 ? 8.541 -2.060 -8.262 1.00 94.62 97 GLU A CA 1
ATOM 755 C C . GLU A 1 97 ? 7.252 -1.733 -9.030 1.00 94.62 97 GLU A C 1
ATOM 757 O O . GLU A 1 97 ? 7.051 -2.209 -10.148 1.00 94.62 97 GLU A O 1
ATOM 762 N N . VAL A 1 98 ? 6.385 -0.915 -8.432 1.00 95.75 98 VAL A N 1
ATOM 763 C CA . VAL A 1 98 ? 5.114 -0.486 -9.033 1.00 95.75 98 VAL A CA 1
ATOM 764 C C . VAL A 1 98 ? 5.045 1.033 -9.010 1.00 95.75 98 VAL A C 1
ATOM 766 O O . VAL A 1 98 ? 5.302 1.637 -7.971 1.00 95.75 98 VAL A O 1
ATOM 769 N N . TYR A 1 99 ? 4.777 1.641 -10.163 1.00 93.94 99 TYR A N 1
ATOM 770 C CA . TYR A 1 99 ? 4.844 3.098 -10.346 1.00 93.94 99 TYR A CA 1
ATOM 771 C C . TYR A 1 99 ? 3.486 3.722 -10.671 1.00 93.94 99 TYR A C 1
ATOM 773 O O . TYR A 1 99 ? 3.287 4.899 -10.395 1.00 93.94 99 TYR A O 1
ATOM 781 N N . SER A 1 100 ? 2.555 2.942 -11.221 1.00 96.06 100 SER A N 1
ATOM 782 C CA . SER A 1 100 ? 1.227 3.411 -11.608 1.00 96.06 100 SER A CA 1
ATOM 783 C C . SER A 1 100 ? 0.122 2.514 -11.077 1.00 96.06 100 SER A C 1
ATOM 785 O O . SER A 1 100 ? 0.329 1.330 -10.772 1.00 96.06 100 SER A O 1
ATOM 787 N N . LEU A 1 101 ? -1.073 3.092 -10.988 1.00 97.50 101 LEU A N 1
ATOM 788 C CA . LEU A 1 101 ? -2.279 2.369 -10.622 1.00 97.50 101 LEU A CA 1
ATOM 789 C C . LEU A 1 101 ? -2.578 1.255 -11.633 1.00 97.50 101 LEU A C 1
ATOM 791 O O . LEU A 1 101 ? -2.893 0.135 -11.240 1.00 97.50 101 LEU A O 1
ATOM 795 N N . GLU A 1 102 ? -2.420 1.524 -12.927 1.00 97.38 102 GLU A N 1
ATOM 796 C CA . GLU A 1 102 ? -2.677 0.570 -14.005 1.00 97.38 102 GLU A CA 1
ATOM 797 C C . GLU A 1 102 ? -1.778 -0.659 -13.881 1.00 97.38 102 GLU A C 1
ATOM 799 O O . GLU A 1 102 ? -2.264 -1.784 -14.008 1.00 97.38 102 GLU A O 1
ATOM 804 N N . MET A 1 103 ? -0.490 -0.468 -13.569 1.00 97.12 103 MET A N 1
ATOM 805 C CA . MET A 1 103 ? 0.430 -1.577 -13.319 1.00 97.12 103 MET A CA 1
ATOM 806 C C . MET A 1 103 ? -0.019 -2.402 -12.105 1.00 97.12 103 MET A C 1
ATOM 808 O O . MET A 1 103 ? -0.057 -3.630 -12.185 1.00 97.12 103 MET A O 1
ATOM 812 N N . LEU A 1 104 ? -0.403 -1.753 -11.000 1.00 97.88 104 LEU A N 1
ATOM 813 C CA . LEU A 1 104 ? -0.874 -2.441 -9.793 1.00 97.88 104 LEU A CA 1
ATOM 814 C C . LEU A 1 104 ? -2.142 -3.272 -10.062 1.00 97.88 104 LEU A C 1
ATOM 816 O O . LEU A 1 104 ? -2.220 -4.440 -9.676 1.00 97.88 104 LEU A O 1
ATOM 820 N N . LEU A 1 105 ? -3.121 -2.681 -10.753 1.00 97.94 105 LEU A N 1
ATOM 821 C CA . LEU A 1 105 ? -4.385 -3.328 -11.105 1.00 97.94 105 LEU A CA 1
ATOM 822 C C . LEU A 1 105 ? -4.186 -4.455 -12.125 1.00 97.94 105 LEU A C 1
ATOM 824 O O . LEU A 1 105 ? -4.851 -5.488 -12.034 1.00 97.94 105 LEU A O 1
ATOM 828 N N . ALA A 1 106 ? -3.254 -4.299 -13.069 1.00 97.69 106 ALA A N 1
ATOM 829 C CA . ALA A 1 106 ? -2.910 -5.348 -14.020 1.00 97.69 106 ALA A CA 1
ATOM 830 C C . ALA A 1 106 ? -2.273 -6.555 -13.320 1.00 97.69 106 ALA A C 1
ATOM 832 O O . ALA A 1 106 ? -2.727 -7.677 -13.528 1.00 97.69 106 ALA A O 1
ATOM 833 N N . ILE A 1 107 ? -1.322 -6.326 -12.405 1.00 98.19 107 ILE A N 1
ATOM 834 C CA . ILE A 1 107 ? -0.753 -7.391 -11.562 1.00 98.19 107 ILE A CA 1
ATOM 835 C C . ILE A 1 107 ? -1.858 -8.093 -10.768 1.00 98.19 107 ILE A C 1
ATOM 837 O O . ILE A 1 107 ? -1.858 -9.319 -10.666 1.00 98.19 107 ILE A O 1
ATOM 841 N N . CYS A 1 108 ? -2.811 -7.329 -10.225 1.00 97.81 108 CYS A N 1
ATOM 842 C CA . CYS A 1 108 ? -3.943 -7.884 -9.495 1.00 97.81 108 CYS A CA 1
ATOM 843 C C . CYS A 1 108 ? -4.815 -8.806 -10.346 1.00 97.81 108 CYS A C 1
ATOM 845 O O . CYS A 1 108 ? -5.107 -9.936 -9.948 1.00 97.81 108 CYS A O 1
ATOM 847 N N . ARG A 1 109 ? -5.197 -8.338 -11.532 1.00 97.50 109 ARG A N 1
ATOM 848 C CA . ARG A 1 109 ? -5.992 -9.109 -12.484 1.00 97.50 109 ARG A CA 1
ATOM 849 C C . ARG A 1 109 ? -5.261 -10.369 -12.935 1.00 97.50 109 ARG A C 1
ATOM 851 O O . ARG A 1 109 ? -5.856 -11.440 -12.922 1.00 97.50 109 ARG A O 1
ATOM 858 N N . ASP A 1 110 ? -3.982 -10.262 -13.278 1.00 97.00 110 ASP A N 1
ATOM 859 C CA . ASP A 1 110 ? -3.182 -11.397 -13.751 1.00 97.00 110 ASP A CA 1
ATOM 860 C C . ASP A 1 110 ? -2.937 -12.434 -12.639 1.00 97.00 110 ASP A C 1
ATOM 862 O O . ASP A 1 110 ? -2.724 -13.614 -12.914 1.00 97.00 110 ASP A O 1
ATOM 866 N N . ALA A 1 111 ? -3.004 -12.008 -11.373 1.00 96.50 111 ALA A N 1
ATOM 867 C CA . ALA A 1 111 ? -3.007 -12.890 -10.210 1.00 96.50 111 ALA A CA 1
ATOM 868 C C . ALA A 1 111 ? -4.367 -13.576 -9.965 1.00 96.50 111 ALA A C 1
ATOM 870 O O . ALA A 1 111 ? -4.464 -14.407 -9.061 1.00 96.50 111 ALA A O 1
ATOM 871 N N . GLY A 1 112 ? -5.403 -13.239 -10.741 1.00 96.31 112 GLY A N 1
ATOM 872 C CA . GLY A 1 112 ? -6.753 -13.784 -10.620 1.00 96.31 112 GLY A CA 1
ATOM 873 C C . GLY A 1 112 ? -7.627 -13.076 -9.584 1.00 96.31 112 GLY A C 1
ATOM 874 O O . GLY A 1 112 ? -8.559 -13.691 -9.073 1.00 96.31 112 GLY A O 1
ATOM 875 N N . PHE A 1 113 ? -7.350 -11.810 -9.253 1.00 97.25 113 PHE A N 1
ATOM 876 C CA . PHE A 1 113 ? -8.095 -11.034 -8.251 1.00 97.25 113 PHE A CA 1
ATOM 877 C C . PHE A 1 113 ? -8.726 -9.762 -8.834 1.00 97.25 113 PHE A C 1
ATOM 879 O O . PHE A 1 113 ? -8.256 -9.192 -9.821 1.00 97.25 113 PHE A O 1
ATOM 886 N N . SER A 1 114 ? -9.809 -9.311 -8.207 1.00 96.69 114 SER A N 1
ATOM 887 C CA . SER A 1 114 ? -10.458 -8.027 -8.475 1.00 96.69 114 SER A CA 1
ATOM 888 C C . SER A 1 114 ? -10.020 -6.981 -7.459 1.00 96.69 114 SER A C 1
ATOM 890 O O . SER A 1 114 ? -9.846 -7.283 -6.276 1.00 96.69 114 SER A O 1
ATOM 892 N N . ALA A 1 115 ? -9.899 -5.741 -7.921 1.00 97.19 115 ALA A N 1
ATOM 893 C CA . ALA A 1 115 ? -9.572 -4.597 -7.091 1.00 97.19 115 ALA A CA 1
ATOM 894 C C . ALA A 1 115 ? -10.519 -3.432 -7.376 1.00 97.19 115 ALA A C 1
ATOM 896 O O . ALA A 1 115 ? -10.938 -3.235 -8.517 1.00 97.19 115 ALA A O 1
ATOM 897 N N . THR A 1 116 ? -10.789 -2.641 -6.344 1.00 97.50 116 THR A N 1
ATOM 898 C CA . THR A 1 116 ? -11.486 -1.357 -6.444 1.00 97.50 116 THR A CA 1
ATOM 899 C C . THR A 1 116 ? -10.540 -0.249 -6.007 1.00 97.50 116 THR A C 1
ATOM 901 O O . THR A 1 116 ? -9.767 -0.420 -5.062 1.00 97.50 116 THR A O 1
ATOM 904 N N . THR A 1 117 ? -10.612 0.895 -6.680 1.00 98.31 117 THR A N 1
ATOM 905 C CA . THR A 1 117 ? -9.830 2.084 -6.339 1.00 98.31 117 THR A CA 1
ATOM 906 C C . THR A 1 117 ? -10.747 3.196 -5.858 1.00 98.31 117 THR A C 1
ATOM 908 O O . THR A 1 117 ? -11.813 3.414 -6.429 1.00 98.31 117 THR A O 1
ATOM 911 N N . TYR A 1 118 ? -10.300 3.912 -4.834 1.00 98.38 118 TYR A N 1
ATOM 912 C CA . TYR A 1 118 ? -10.937 5.110 -4.309 1.00 98.38 118 TYR A CA 1
ATOM 913 C C . TYR A 1 118 ? -9.967 6.286 -4.424 1.00 98.38 118 TYR A C 1
ATOM 915 O O . TYR A 1 118 ? -8.750 6.109 -4.333 1.00 98.38 118 TYR A O 1
ATOM 923 N N . ALA A 1 119 ? -10.517 7.479 -4.628 1.00 96.94 119 ALA A N 1
ATOM 924 C CA . ALA A 1 119 ? -9.779 8.735 -4.682 1.00 96.94 119 ALA A CA 1
ATOM 925 C C . ALA A 1 119 ? -10.522 9.784 -3.837 1.00 96.94 119 ALA A C 1
ATOM 927 O O . ALA A 1 119 ? -11.288 10.564 -4.402 1.00 96.94 119 ALA A O 1
ATOM 928 N N . PRO A 1 120 ? -10.370 9.742 -2.501 1.00 96.44 120 PRO A N 1
ATOM 929 C CA . PRO A 1 120 ? -10.960 10.727 -1.594 1.00 96.44 120 PRO A CA 1
ATOM 930 C C . PRO A 1 120 ? -10.524 12.155 -1.946 1.00 96.44 120 PRO A C 1
ATOM 932 O O . PRO A 1 120 ? -9.413 12.348 -2.447 1.00 96.44 120 PRO A O 1
ATOM 935 N N . PHE A 1 121 ? -11.383 13.149 -1.699 1.00 92.00 121 PHE A N 1
ATOM 936 C CA . PHE A 1 121 ? -11.109 14.537 -2.095 1.00 92.00 121 PHE A CA 1
ATOM 937 C C . PHE A 1 121 ? -10.230 15.300 -1.096 1.00 92.00 121 PHE A C 1
ATOM 939 O O . PHE A 1 121 ? -9.560 16.257 -1.481 1.00 92.00 121 PHE A O 1
ATOM 946 N N . ASN A 1 122 ? -10.249 14.898 0.174 1.00 95.94 122 ASN A N 1
ATOM 947 C CA . ASN A 1 122 ? -9.519 15.527 1.274 1.00 95.94 122 ASN A CA 1
ATOM 948 C C . ASN A 1 122 ? -9.117 14.484 2.333 1.00 95.94 122 ASN A C 1
ATOM 950 O O . ASN A 1 122 ? -9.425 13.297 2.212 1.00 95.94 122 ASN A O 1
ATOM 954 N N . GLU A 1 123 ? -8.411 14.936 3.364 1.00 97.75 123 GLU A N 1
ATOM 955 C CA . GLU A 1 123 ? -7.842 14.121 4.434 1.00 97.75 123 GLU A CA 1
ATOM 956 C C . GLU A 1 123 ? -8.915 13.432 5.278 1.00 97.75 123 GLU A C 1
ATOM 958 O O . GLU A 1 123 ? -8.800 12.241 5.566 1.00 97.75 123 GLU A O 1
ATOM 963 N N . ASP A 1 124 ? -9.985 14.149 5.622 1.00 97.06 124 ASP A N 1
ATOM 964 C CA . ASP A 1 124 ? -11.080 13.611 6.429 1.00 97.06 124 ASP A CA 1
ATOM 965 C C . ASP A 1 124 ? -11.811 12.490 5.681 1.00 97.06 124 ASP A C 1
ATOM 967 O O . ASP A 1 124 ? -12.051 11.409 6.227 1.00 97.06 124 ASP A O 1
ATOM 971 N N . GLU A 1 125 ? -12.106 12.703 4.396 1.00 97.94 125 GLU A N 1
ATOM 972 C CA . GLU A 1 125 ? -12.667 11.672 3.527 1.00 97.94 125 GLU A CA 1
ATOM 973 C C . GLU A 1 125 ? -11.706 10.499 3.339 1.00 97.94 125 GLU A C 1
ATOM 975 O O . GLU A 1 125 ? -12.152 9.356 3.246 1.00 97.94 125 GLU A O 1
ATOM 980 N N . TYR A 1 126 ? -10.397 10.751 3.299 1.00 98.44 126 TYR A N 1
ATOM 981 C CA . TYR A 1 126 ? -9.390 9.703 3.184 1.00 98.44 126 TYR A CA 1
ATOM 982 C C . TYR A 1 126 ? -9.397 8.786 4.412 1.00 98.44 126 TYR A C 1
ATOM 984 O O . TYR A 1 126 ? -9.494 7.562 4.275 1.00 98.44 126 TYR A O 1
ATOM 992 N N . ILE A 1 127 ? -9.386 9.371 5.612 1.00 98.12 127 ILE A N 1
ATOM 993 C CA . ILE A 1 127 ? -9.473 8.644 6.887 1.00 98.12 127 ILE A CA 1
ATOM 994 C C . ILE A 1 127 ? -10.802 7.888 6.983 1.00 98.12 127 ILE A C 1
ATOM 996 O O . ILE A 1 127 ? -10.821 6.696 7.316 1.00 98.12 127 ILE A O 1
ATOM 1000 N N . LEU A 1 128 ? -11.915 8.550 6.650 1.00 96.88 128 LEU A N 1
ATOM 1001 C CA . LEU A 1 128 ? -13.246 7.947 6.664 1.00 96.88 128 LEU A CA 1
ATOM 1002 C C . LEU A 1 128 ? -13.333 6.769 5.687 1.00 96.88 128 LEU A C 1
ATOM 1004 O O . LEU A 1 128 ? -13.834 5.704 6.049 1.00 96.88 128 LEU A O 1
ATOM 1008 N N . GLN A 1 129 ? -12.815 6.929 4.468 1.00 98.31 129 GLN A N 1
ATOM 1009 C CA . GLN A 1 129 ? -12.854 5.896 3.440 1.00 98.31 129 GLN A CA 1
ATOM 1010 C C . GLN A 1 129 ? -12.056 4.659 3.857 1.00 98.31 129 GLN A C 1
ATOM 1012 O O . GLN A 1 129 ? -12.549 3.546 3.666 1.00 98.31 129 GLN A O 1
ATOM 1017 N N . ILE A 1 130 ? -10.862 4.824 4.441 1.00 97.62 130 ILE A N 1
ATOM 1018 C CA . ILE A 1 130 ? -10.072 3.700 4.973 1.00 97.62 130 ILE A CA 1
ATOM 1019 C C . ILE A 1 130 ? -10.835 3.001 6.096 1.00 97.62 130 ILE A C 1
ATOM 1021 O O . ILE A 1 130 ? -10.980 1.779 6.058 1.00 97.62 130 ILE A O 1
ATOM 1025 N N . SER A 1 131 ? -11.361 3.765 7.056 1.00 95.75 131 SER A N 1
ATOM 1026 C CA . SER A 1 131 ? -12.091 3.223 8.208 1.00 95.75 131 SER A CA 1
ATOM 1027 C C . SER A 1 131 ? -13.293 2.386 7.758 1.00 95.75 131 SER A C 1
ATOM 1029 O O . SER A 1 131 ? -13.421 1.227 8.138 1.00 95.75 131 SER A O 1
ATOM 1031 N N . GLN A 1 132 ? -14.091 2.902 6.816 1.00 95.25 132 GLN A N 1
ATOM 1032 C CA . GLN A 1 132 ? -15.227 2.177 6.238 1.00 95.25 132 GLN A CA 1
ATOM 1033 C C . GLN A 1 132 ? -14.828 0.915 5.457 1.00 95.25 132 GLN A C 1
ATOM 1035 O O . GLN A 1 132 ? -15.617 -0.027 5.354 1.00 95.25 132 GLN A O 1
ATOM 1040 N N . LEU A 1 133 ? -13.645 0.892 4.835 1.00 94.94 133 LEU A N 1
ATOM 1041 C CA . LEU A 1 133 ? -13.139 -0.304 4.154 1.00 94.94 133 LEU A CA 1
ATOM 1042 C C . LEU A 1 133 ? -12.722 -1.368 5.170 1.00 94.94 133 LEU A C 1
ATOM 1044 O O . LEU A 1 133 ? -13.054 -2.540 4.985 1.00 94.94 133 LEU A O 1
ATOM 1048 N N . VAL A 1 134 ? -12.072 -0.951 6.257 1.00 93.06 134 VAL A N 1
ATOM 1049 C CA . VAL A 1 134 ? -11.733 -1.828 7.380 1.00 93.06 134 VAL A CA 1
ATOM 1050 C C . VAL A 1 134 ? -13.003 -2.382 8.037 1.00 93.06 134 VAL A C 1
ATOM 1052 O O . VAL A 1 134 ? -13.098 -3.596 8.205 1.00 93.06 134 VAL A O 1
ATOM 1055 N N . ASP A 1 135 ? -14.033 -1.557 8.263 1.00 91.00 135 ASP A N 1
ATOM 1056 C CA . ASP A 1 135 ? -15.346 -1.990 8.781 1.00 91.00 135 ASP A CA 1
ATOM 1057 C C . ASP A 1 135 ? -16.027 -3.051 7.901 1.00 91.00 135 ASP A C 1
ATOM 1059 O O . ASP A 1 135 ? -16.748 -3.928 8.382 1.00 91.00 135 ASP A O 1
ATOM 1063 N N . LYS A 1 136 ? -15.783 -3.010 6.584 1.00 90.38 136 LYS A N 1
ATOM 1064 C CA . LYS A 1 136 ? -16.272 -4.009 5.613 1.00 90.38 136 LYS A CA 1
ATOM 1065 C C . LYS A 1 136 ? -15.432 -5.291 5.592 1.00 90.38 136 LYS A C 1
ATOM 1067 O O . LYS A 1 136 ? -15.613 -6.144 4.714 1.00 90.38 136 LYS A O 1
ATOM 1072 N N . ASN A 1 137 ? -14.533 -5.447 6.558 1.00 87.69 137 ASN A N 1
ATOM 1073 C CA . ASN A 1 137 ? -13.565 -6.525 6.649 1.00 87.69 137 ASN A CA 1
ATOM 1074 C C . ASN A 1 137 ? -12.676 -6.618 5.389 1.00 87.69 137 ASN A C 1
ATOM 1076 O O . ASN A 1 137 ? -12.464 -7.712 4.853 1.00 87.69 137 ASN A O 1
ATOM 1080 N N . LEU A 1 138 ? -12.203 -5.473 4.884 1.00 91.44 138 LEU A N 1
ATOM 1081 C CA . LEU A 1 138 ? -11.258 -5.376 3.769 1.00 91.44 138 LEU A CA 1
ATOM 1082 C C . LEU A 1 138 ? -9.931 -4.759 4.227 1.00 91.44 138 LEU A C 1
ATOM 1084 O O . LEU A 1 138 ? -9.903 -3.956 5.151 1.00 91.44 138 LEU A O 1
ATOM 1088 N N . ALA A 1 139 ? -8.841 -5.098 3.538 1.00 93.56 139 ALA A N 1
ATOM 1089 C CA . ALA A 1 139 ? -7.494 -4.629 3.859 1.00 93.56 139 ALA A CA 1
ATOM 1090 C C . ALA A 1 139 ? -7.007 -3.628 2.791 1.00 93.56 139 ALA A C 1
ATOM 1092 O O . ALA A 1 139 ? -6.464 -4.060 1.766 1.00 93.56 139 ALA A O 1
ATOM 1093 N N . PRO A 1 140 ? -7.259 -2.314 2.941 1.00 96.69 140 PRO A N 1
ATOM 1094 C CA . PRO A 1 140 ? -6.893 -1.336 1.926 1.00 96.69 140 PRO A CA 1
ATOM 1095 C C . PRO A 1 140 ? -5.376 -1.129 1.851 1.00 96.69 140 PRO A C 1
ATOM 1097 O O . PRO A 1 140 ? -4.680 -1.044 2.861 1.00 96.69 140 PRO A O 1
ATOM 1100 N N . VAL A 1 141 ? -4.877 -1.022 0.625 1.00 98.31 141 VAL A N 1
ATOM 1101 C CA . VAL A 1 141 ? -3.521 -0.608 0.274 1.00 98.31 141 VAL A CA 1
ATOM 1102 C C . VAL A 1 141 ? -3.494 0.910 0.154 1.00 98.31 141 VAL A C 1
ATOM 1104 O O . VAL A 1 141 ? -4.294 1.497 -0.580 1.00 98.31 141 VAL A O 1
ATOM 1107 N N . VAL A 1 142 ? -2.554 1.522 0.864 1.00 98.38 142 VAL A N 1
ATOM 1108 C CA . VAL A 1 142 ? -2.341 2.970 0.932 1.00 98.38 142 VAL A CA 1
ATOM 1109 C C . VAL A 1 142 ? -0.924 3.315 0.491 1.00 98.38 142 VAL A C 1
ATOM 1111 O O . VAL A 1 142 ? -0.004 2.504 0.644 1.00 98.38 142 VAL A O 1
ATOM 1114 N N . PHE A 1 143 ? -0.748 4.527 -0.033 1.00 98.25 143 PHE A N 1
ATOM 1115 C CA . PHE A 1 143 ? 0.539 5.041 -0.499 1.00 98.25 143 PHE A CA 1
ATOM 1116 C C . PHE A 1 143 ? 0.861 6.353 0.200 1.00 98.25 143 PHE A C 1
ATOM 1118 O O . PHE A 1 143 ? -0.026 7.181 0.377 1.00 98.25 143 PHE A O 1
ATOM 1125 N N . TYR A 1 144 ? 2.114 6.542 0.603 1.00 98.00 144 TYR A N 1
ATOM 1126 C CA . TYR A 1 144 ? 2.539 7.722 1.359 1.00 98.00 144 TYR A CA 1
ATOM 1127 C C . TYR A 1 144 ? 4.041 7.978 1.188 1.00 98.00 144 TYR A C 1
ATOM 1129 O O . TYR A 1 144 ? 4.773 7.094 0.735 1.00 98.00 144 TYR A O 1
ATOM 1137 N N . ASP A 1 145 ? 4.508 9.182 1.519 1.00 97.06 145 ASP A N 1
ATOM 1138 C CA . ASP A 1 145 ? 5.938 9.507 1.529 1.00 97.06 145 ASP A CA 1
ATOM 1139 C C . ASP A 1 145 ? 6.560 9.022 2.842 1.00 97.06 145 ASP A C 1
ATOM 1141 O O . ASP A 1 145 ? 6.149 9.423 3.932 1.00 97.06 145 ASP A O 1
ATOM 1145 N N . LEU A 1 146 ? 7.535 8.125 2.736 1.00 95.25 146 LEU A N 1
ATOM 1146 C CA . LEU A 1 146 ? 8.140 7.434 3.867 1.00 95.25 146 LEU A CA 1
ATOM 1147 C C . LEU A 1 146 ? 9.331 8.209 4.423 1.00 95.25 146 LEU A C 1
ATOM 1149 O O . LEU A 1 146 ? 10.236 8.612 3.688 1.00 95.25 146 LEU A O 1
ATOM 1153 N N . ASP A 1 147 ? 9.382 8.350 5.743 1.00 94.31 147 ASP A N 1
ATOM 1154 C CA . ASP A 1 147 ? 10.565 8.867 6.414 1.00 94.31 147 ASP A CA 1
ATOM 1155 C C . ASP A 1 147 ? 11.703 7.833 6.387 1.00 94.31 147 ASP A C 1
ATOM 1157 O O . ASP A 1 147 ? 11.596 6.736 6.939 1.00 94.31 147 ASP A O 1
ATOM 1161 N N . ARG A 1 148 ? 12.808 8.178 5.715 1.00 89.56 148 ARG A N 1
ATOM 1162 C CA . ARG A 1 148 ? 14.041 7.371 5.662 1.00 89.56 148 ARG A CA 1
ATOM 1163 C C . ARG A 1 148 ? 15.106 7.839 6.649 1.00 89.56 148 ARG A C 1
ATOM 1165 O O . ARG A 1 148 ? 16.198 7.268 6.662 1.00 89.56 148 ARG A O 1
ATOM 1172 N N . THR A 1 149 ? 14.817 8.854 7.461 1.00 88.81 149 THR A N 1
ATOM 1173 C CA . THR A 1 149 ? 15.754 9.369 8.459 1.00 88.81 149 THR A CA 1
ATOM 1174 C C . THR A 1 149 ? 16.026 8.278 9.494 1.00 88.81 149 THR A C 1
ATOM 1176 O O . THR A 1 149 ? 15.077 7.750 10.080 1.00 88.81 149 THR A O 1
ATOM 1179 N N . PRO A 1 150 ? 17.296 7.897 9.732 1.00 84.12 150 PRO A N 1
ATOM 1180 C CA . PRO A 1 150 ? 17.618 6.919 10.762 1.00 84.12 150 PRO A CA 1
ATOM 1181 C C . PRO A 1 150 ? 17.128 7.394 12.133 1.00 84.12 150 PRO A C 1
ATOM 1183 O O . PRO A 1 150 ? 17.449 8.504 12.555 1.00 84.12 150 PRO A O 1
ATOM 1186 N N . GLY A 1 151 ? 16.369 6.554 12.835 1.00 84.44 151 GLY A N 1
ATOM 1187 C CA . GLY A 1 151 ? 15.850 6.866 14.166 1.00 84.44 151 GLY A CA 1
ATOM 1188 C C . GLY A 1 151 ? 14.417 6.388 14.365 1.00 84.44 151 GLY A C 1
ATOM 1189 O O . GLY A 1 151 ? 13.933 5.513 13.650 1.00 84.44 151 GLY A O 1
ATOM 1190 N N . GLU A 1 152 ? 13.735 6.977 15.347 1.00 81.62 152 GLU A N 1
ATOM 1191 C CA . GLU A 1 152 ? 12.395 6.549 15.774 1.00 81.62 152 GLU A CA 1
ATOM 1192 C C . GLU A 1 152 ? 11.321 6.689 14.694 1.00 81.62 152 GLU A C 1
ATOM 1194 O O . GLU A 1 152 ? 10.337 5.955 14.703 1.00 81.62 152 GLU A O 1
ATOM 1199 N N . ARG A 1 153 ? 11.514 7.636 13.775 1.00 88.25 153 ARG A N 1
ATOM 1200 C CA . ARG A 1 153 ? 10.565 7.969 12.712 1.00 88.25 153 ARG A CA 1
ATOM 1201 C C . ARG A 1 153 ? 10.777 7.156 11.438 1.00 88.25 153 ARG A C 1
ATOM 1203 O O . ARG A 1 153 ? 9.947 7.240 10.541 1.00 88.25 153 ARG A O 1
ATOM 1210 N N . TYR A 1 154 ? 11.830 6.338 11.360 1.00 90.00 154 TYR A N 1
ATOM 1211 C CA . TYR A 1 154 ? 12.106 5.526 10.178 1.00 90.00 154 TYR A CA 1
ATOM 1212 C C . TYR A 1 154 ? 10.904 4.639 9.825 1.00 90.00 154 TYR A C 1
ATOM 1214 O O . TYR A 1 154 ? 10.500 3.761 10.591 1.00 90.00 154 TYR A O 1
ATOM 1222 N N . GLY A 1 155 ? 10.351 4.863 8.637 1.00 90.19 155 GLY A N 1
ATOM 1223 C CA . GLY A 1 155 ? 9.217 4.128 8.102 1.00 90.19 155 GLY A CA 1
ATOM 1224 C C . GLY A 1 155 ? 7.843 4.780 8.294 1.00 90.19 155 GLY A C 1
ATOM 1225 O O . GLY A 1 155 ? 6.873 4.349 7.666 1.00 90.19 155 GLY A O 1
ATOM 1226 N N . PHE A 1 156 ? 7.746 5.818 9.121 1.00 94.56 156 PHE A N 1
ATOM 1227 C CA . PHE A 1 156 ? 6.488 6.525 9.346 1.00 94.56 156 PHE A CA 1
ATOM 1228 C C . PHE A 1 156 ? 6.138 7.431 8.161 1.00 94.56 156 PHE A C 1
ATOM 1230 O O . PHE A 1 156 ? 7.031 7.809 7.390 1.00 94.56 156 PHE A O 1
ATOM 1237 N N . PRO A 1 157 ? 4.852 7.785 7.991 1.00 96.44 157 PRO A N 1
ATOM 1238 C CA . PRO A 1 157 ? 4.473 8.798 7.027 1.00 96.44 157 PRO A CA 1
ATOM 1239 C C . PRO A 1 157 ? 5.119 10.130 7.388 1.00 96.44 157 PRO A C 1
ATOM 1241 O O . PRO A 1 157 ? 5.199 10.493 8.558 1.00 96.44 157 PRO A O 1
ATOM 1244 N N . ARG A 1 158 ? 5.591 10.859 6.383 1.00 94.25 158 ARG A N 1
ATOM 1245 C CA . ARG A 1 158 ? 6.080 12.229 6.545 1.00 94.25 158 ARG A CA 1
ATOM 1246 C C . ARG A 1 158 ? 5.396 13.155 5.560 1.00 94.25 158 ARG A C 1
ATOM 1248 O O . ARG A 1 158 ? 5.033 12.746 4.455 1.00 94.25 158 ARG A O 1
ATOM 1255 N N . ILE A 1 159 ? 5.300 14.421 5.942 1.00 93.44 159 ILE A N 1
ATOM 1256 C CA . ILE A 1 159 ? 4.933 15.492 5.022 1.00 93.44 159 ILE A CA 1
ATOM 1257 C C . ILE A 1 159 ? 6.222 15.981 4.351 1.00 93.44 159 ILE A C 1
ATOM 1259 O O . ILE A 1 159 ? 6.848 16.938 4.801 1.00 93.44 159 ILE A O 1
ATOM 1263 N N . GLY A 1 160 ? 6.692 15.222 3.360 1.00 88.50 160 GLY A N 1
ATOM 1264 C CA . GLY A 1 160 ? 7.964 15.448 2.674 1.00 88.50 160 GLY A CA 1
ATOM 1265 C C . GLY A 1 160 ? 7.806 15.911 1.226 1.00 88.50 160 GLY A C 1
ATOM 1266 O O . GLY A 1 160 ? 6.799 16.505 0.846 1.00 88.50 160 GLY A O 1
ATOM 1267 N N . ASP A 1 161 ? 8.837 15.634 0.430 1.00 89.56 161 ASP A N 1
ATOM 1268 C CA . ASP A 1 161 ? 8.946 15.979 -0.992 1.00 89.56 161 ASP A CA 1
ATOM 1269 C C . ASP A 1 161 ? 8.435 14.874 -1.936 1.00 89.56 161 ASP A C 1
ATOM 1271 O O . ASP A 1 161 ? 8.536 15.006 -3.155 1.00 89.56 161 ASP A O 1
ATOM 1275 N N . GLY A 1 162 ? 7.937 13.759 -1.388 1.00 88.56 162 GLY A N 1
ATOM 1276 C CA . GLY A 1 162 ? 7.397 12.645 -2.166 1.00 88.56 162 GLY A CA 1
ATOM 1277 C C . GLY A 1 162 ? 8.452 11.742 -2.799 1.00 88.56 162 GLY A C 1
ATOM 1278 O O . GLY A 1 162 ? 8.103 10.847 -3.572 1.00 88.56 162 GLY A O 1
ATOM 1279 N N . SER A 1 163 ? 9.735 11.944 -2.480 1.00 88.44 163 SER A N 1
ATOM 1280 C CA . SER A 1 163 ? 10.840 11.167 -3.057 1.00 88.44 163 SER A CA 1
ATOM 1281 C C . SER A 1 163 ? 10.863 9.704 -2.606 1.00 88.44 163 SER A C 1
ATOM 1283 O O . SER A 1 163 ? 11.421 8.864 -3.309 1.00 88.44 163 SER A O 1
ATOM 1285 N N . ASN A 1 164 ? 10.227 9.370 -1.478 1.00 91.88 164 ASN A N 1
ATOM 1286 C CA . ASN A 1 164 ? 10.262 8.036 -0.881 1.00 91.88 164 ASN A CA 1
ATOM 1287 C C . ASN A 1 164 ? 8.870 7.396 -0.835 1.00 91.88 164 ASN A C 1
ATOM 1289 O O . ASN A 1 164 ? 8.443 6.880 0.196 1.00 91.88 164 ASN A O 1
ATOM 1293 N N . GLU A 1 165 ? 8.149 7.415 -1.959 1.00 95.69 165 GLU A N 1
ATOM 1294 C CA . GLU A 1 165 ? 6.819 6.807 -2.053 1.00 95.69 165 GLU A CA 1
ATOM 1295 C C . GLU A 1 165 ? 6.831 5.320 -1.651 1.00 95.69 165 GLU A C 1
ATOM 1297 O O . GLU A 1 165 ? 7.396 4.452 -2.331 1.00 95.69 165 GLU A O 1
ATOM 1302 N N . HIS A 1 166 ? 6.101 4.996 -0.592 1.00 96.44 166 HIS A N 1
ATOM 1303 C CA . HIS A 1 166 ? 5.947 3.654 -0.057 1.00 96.44 166 HIS A CA 1
ATOM 1304 C C . HIS A 1 166 ? 4.508 3.156 -0.184 1.00 96.44 166 HIS A C 1
ATOM 1306 O O . HIS A 1 166 ? 3.583 3.939 -0.373 1.00 96.44 166 HIS A O 1
ATOM 1312 N N . GLY A 1 167 ? 4.327 1.836 -0.118 1.00 97.00 167 GLY A N 1
ATOM 1313 C CA . GLY A 1 167 ? 3.012 1.202 -0.079 1.00 97.00 167 GLY A CA 1
ATOM 1314 C C . GLY A 1 167 ? 2.895 0.301 1.143 1.00 97.00 167 GLY A C 1
ATOM 1315 O O . GLY A 1 167 ? 3.791 -0.507 1.384 1.00 97.00 167 GLY A O 1
ATOM 1316 N N . ALA A 1 168 ? 1.793 0.421 1.877 1.00 96.88 168 ALA A N 1
ATOM 1317 C CA . ALA A 1 168 ? 1.478 -0.401 3.044 1.00 96.88 168 ALA A CA 1
ATOM 1318 C C . ALA A 1 168 ? 0.012 -0.850 3.011 1.00 96.88 168 ALA A C 1
ATOM 1320 O O . ALA A 1 168 ? -0.795 -0.306 2.257 1.00 96.88 168 ALA A O 1
ATOM 1321 N N . THR A 1 169 ? -0.330 -1.840 3.833 1.00 96.19 169 THR A N 1
ATOM 1322 C CA . THR A 1 169 ? -1.701 -2.367 3.929 1.00 96.19 169 THR A CA 1
ATOM 1323 C C . THR A 1 169 ? -2.262 -2.100 5.309 1.00 96.19 169 THR A C 1
ATOM 1325 O O . THR A 1 169 ? -1.667 -2.536 6.294 1.00 96.19 169 THR A O 1
ATOM 1328 N N . VAL A 1 170 ? -3.403 -1.421 5.386 1.00 95.25 170 VAL A N 1
ATOM 1329 C CA . VAL A 1 170 ? -4.122 -1.177 6.642 1.00 95.25 170 VAL A CA 1
ATOM 1330 C C . VAL A 1 170 ? -4.908 -2.430 7.020 1.00 95.25 170 VAL A C 1
ATOM 1332 O O . VAL A 1 170 ? -5.593 -3.018 6.184 1.00 95.25 170 VAL A O 1
ATOM 1335 N N . VAL A 1 171 ? -4.792 -2.848 8.280 1.00 92.12 171 VAL A N 1
ATOM 1336 C CA . VAL A 1 171 ? -5.394 -4.085 8.810 1.00 92.12 171 VAL A CA 1
ATOM 1337 C C . VAL A 1 171 ? -6.237 -3.869 10.065 1.00 92.12 171 VAL A C 1
ATOM 1339 O O . VAL A 1 171 ? -6.905 -4.801 10.510 1.00 92.12 171 VAL A O 1
ATOM 1342 N N . ALA A 1 172 ? -6.206 -2.680 10.661 1.00 91.31 172 ALA A N 1
ATOM 1343 C CA . ALA A 1 172 ? -7.115 -2.271 11.728 1.00 91.31 172 ALA A CA 1
ATOM 1344 C C . ALA A 1 172 ? -7.097 -0.747 11.873 1.00 91.31 172 ALA A C 1
ATOM 1346 O O . ALA A 1 172 ? -6.179 -0.083 11.381 1.00 91.31 172 ALA A O 1
ATOM 1347 N N . TYR A 1 173 ? -8.072 -0.210 12.599 1.00 92.81 173 TYR A N 1
ATOM 1348 C CA . TYR A 1 173 ? -8.026 1.163 13.084 1.00 92.81 173 TYR A CA 1
ATOM 1349 C C . TYR A 1 173 ? -8.648 1.281 14.477 1.00 92.81 173 TYR A C 1
ATOM 1351 O O . TYR A 1 173 ? -9.450 0.443 14.902 1.00 92.81 173 TYR A O 1
ATOM 1359 N N . TYR A 1 174 ? -8.278 2.335 15.193 1.00 91.19 174 TYR A N 1
ATOM 1360 C CA . TYR A 1 174 ? -8.861 2.673 16.484 1.00 91.19 174 TYR A CA 1
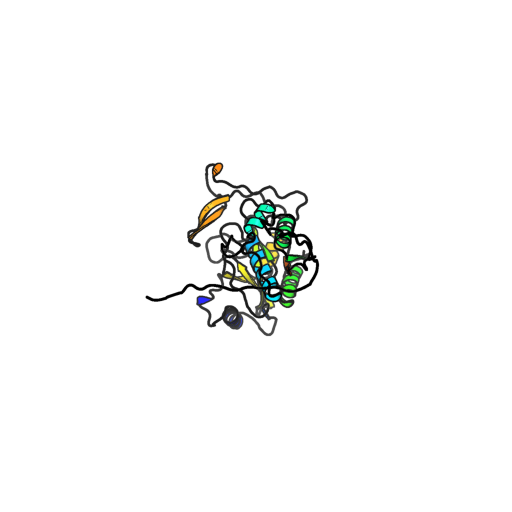ATOM 1361 C C . TYR A 1 174 ? -8.895 4.183 16.699 1.00 91.19 174 TYR A C 1
ATOM 1363 O O . TYR A 1 174 ? -8.214 4.929 15.998 1.00 91.19 174 TYR A O 1
ATOM 1371 N N . LYS A 1 175 ? -9.695 4.627 17.670 1.00 89.44 175 LYS A N 1
ATOM 1372 C CA . LYS A 1 175 ? -9.713 6.013 18.134 1.00 89.44 175 LYS A CA 1
ATOM 1373 C C . LYS A 1 175 ? -8.996 6.163 19.472 1.00 89.44 175 LYS A C 1
ATOM 1375 O O . LYS A 1 175 ? -9.147 5.315 20.354 1.00 89.44 175 LYS A O 1
ATOM 1380 N N . THR A 1 176 ? -8.218 7.230 19.623 1.00 87.56 176 THR A N 1
ATOM 1381 C CA . THR A 1 176 ? -7.592 7.601 20.903 1.00 87.56 176 THR A CA 1
ATOM 1382 C C . THR A 1 176 ? -8.603 8.283 21.830 1.00 87.56 176 THR A C 1
ATOM 1384 O O . THR A 1 176 ? -9.711 8.649 21.424 1.00 87.56 176 THR A O 1
ATOM 1387 N N . GLU A 1 177 ? -8.214 8.520 23.085 1.00 83.75 177 GLU A N 1
ATOM 1388 C CA . GLU A 1 177 ? -9.006 9.336 24.015 1.00 83.75 177 GLU A CA 1
ATOM 1389 C C . GLU A 1 177 ? -9.229 10.770 23.502 1.00 83.75 177 GLU A C 1
ATOM 1391 O O . GLU A 1 177 ? -10.240 11.385 23.839 1.00 83.75 177 GLU A O 1
ATOM 1396 N N . SER A 1 178 ? -8.355 11.280 22.633 1.00 86.88 178 SER A N 1
ATOM 1397 C CA . SER A 1 178 ? -8.480 12.597 21.992 1.00 86.88 178 SER A CA 1
ATOM 1398 C C . SER A 1 178 ? -9.338 12.586 20.718 1.00 86.88 178 SER A C 1
ATOM 1400 O O . SER A 1 178 ? -9.425 13.603 20.042 1.00 86.88 178 SER A O 1
ATOM 1402 N N . ASP A 1 179 ? -9.994 11.464 20.397 1.00 86.88 179 ASP A N 1
ATOM 1403 C CA . ASP A 1 179 ? -10.760 11.244 19.155 1.00 86.88 179 ASP A CA 1
ATOM 1404 C C . ASP A 1 179 ? -9.910 11.218 17.866 1.00 86.88 179 ASP A C 1
ATOM 1406 O O . ASP A 1 179 ? -10.435 11.319 16.757 1.00 86.88 179 ASP A O 1
ATOM 1410 N N . GLU A 1 180 ? -8.597 11.013 17.990 1.00 92.00 180 GLU A N 1
ATOM 1411 C CA . GLU A 1 180 ? -7.701 10.866 16.840 1.00 92.00 180 GLU A CA 1
ATOM 1412 C C . GLU A 1 180 ? -7.814 9.453 16.268 1.00 92.00 180 GLU A C 1
ATOM 1414 O O . GLU A 1 180 ? -7.831 8.468 17.011 1.00 92.00 180 GLU A O 1
ATOM 1419 N N . THR A 1 181 ? -7.866 9.337 14.941 1.00 94.12 181 THR A N 1
ATOM 1420 C CA . THR A 1 181 ? -7.888 8.027 14.278 1.00 94.12 181 THR A CA 1
ATOM 1421 C C . THR A 1 181 ? -6.470 7.512 14.084 1.00 94.12 181 THR A C 1
ATOM 1423 O O . THR A 1 181 ? -5.611 8.208 13.547 1.00 94.12 181 THR A O 1
ATOM 1426 N N . ARG A 1 182 ? -6.245 6.264 14.483 1.00 94.94 182 ARG A N 1
ATOM 1427 C CA . ARG A 1 182 ? -4.977 5.548 14.371 1.00 94.94 182 ARG A CA 1
ATOM 1428 C C . ARG A 1 182 ? -5.156 4.327 13.486 1.00 94.94 182 ARG A C 1
ATOM 1430 O O . ARG A 1 182 ? -6.132 3.592 13.643 1.00 94.94 182 ARG A O 1
ATOM 1437 N N . PHE A 1 183 ? -4.225 4.097 12.567 1.00 94.88 183 PHE A N 1
ATOM 1438 C CA . PHE A 1 183 ? -4.253 2.960 11.649 1.00 94.88 183 PHE A CA 1
ATOM 1439 C C . PHE A 1 183 ? -3.152 1.967 11.980 1.00 94.88 183 PHE A C 1
ATOM 1441 O O . PHE A 1 183 ? -1.977 2.323 12.019 1.00 94.88 183 PHE A O 1
ATOM 1448 N N . ILE A 1 184 ? -3.520 0.693 12.114 1.00 93.31 184 ILE A N 1
ATOM 1449 C CA . ILE A 1 184 ? -2.534 -0.381 12.145 1.00 93.31 184 ILE A CA 1
ATOM 1450 C C . ILE A 1 184 ? -2.265 -0.830 10.723 1.00 93.31 184 ILE A C 1
ATOM 1452 O O . ILE A 1 184 ? -3.164 -1.309 10.025 1.00 93.31 184 ILE A O 1
ATOM 1456 N N . VAL A 1 185 ? -1.011 -0.704 10.308 1.00 93.81 185 VAL A N 1
ATOM 1457 C CA . VAL A 1 185 ? -0.566 -1.064 8.966 1.00 93.81 185 VAL A CA 1
ATOM 1458 C C . VAL A 1 185 ? 0.478 -2.162 9.006 1.00 93.81 185 VAL A C 1
ATOM 1460 O O . VAL A 1 185 ? 1.205 -2.328 9.985 1.00 93.81 185 VAL A O 1
ATOM 1463 N N . THR A 1 186 ? 0.588 -2.899 7.906 1.00 92.50 186 THR A N 1
ATOM 1464 C CA . THR A 1 186 ? 1.655 -3.871 7.706 1.00 92.50 186 THR A CA 1
ATOM 1465 C C . THR A 1 186 ? 2.635 -3.390 6.647 1.00 92.50 186 THR A C 1
ATOM 1467 O O . THR A 1 186 ? 2.275 -3.100 5.504 1.00 92.50 186 THR A O 1
ATOM 1470 N N . MET A 1 187 ? 3.922 -3.423 6.977 1.00 91.38 187 MET A N 1
ATOM 1471 C CA . MET A 1 187 ? 5.026 -3.187 6.041 1.00 91.38 187 MET A CA 1
ATOM 1472 C C . MET A 1 187 ? 6.288 -3.892 6.536 1.00 91.38 187 MET A C 1
ATOM 1474 O O . MET A 1 187 ? 6.399 -4.195 7.719 1.00 91.38 187 MET A O 1
ATOM 1478 N N . TRP A 1 188 ? 7.204 -4.238 5.628 1.00 89.69 188 TRP A N 1
ATOM 1479 C CA . TRP A 1 188 ? 8.471 -4.919 5.960 1.00 89.69 188 TRP A CA 1
ATOM 1480 C C . TRP A 1 188 ? 8.353 -6.158 6.873 1.00 89.69 188 TRP A C 1
ATOM 1482 O O . TRP A 1 188 ? 9.262 -6.474 7.635 1.00 89.69 188 TRP A O 1
ATOM 1492 N N . GLY A 1 189 ? 7.237 -6.885 6.798 1.00 87.69 189 GLY A N 1
ATOM 1493 C CA . GLY A 1 189 ? 6.980 -8.036 7.665 1.00 87.69 189 GLY A CA 1
ATOM 1494 C C . GLY A 1 189 ? 6.656 -7.695 9.126 1.00 87.69 189 GLY A C 1
ATOM 1495 O O . GLY A 1 189 ? 6.755 -8.570 9.981 1.00 87.69 189 GLY A O 1
ATOM 1496 N N . ARG A 1 190 ? 6.278 -6.447 9.430 1.00 89.25 190 ARG A N 1
ATOM 1497 C CA . ARG A 1 190 ? 5.941 -5.957 10.776 1.00 89.25 190 ARG A CA 1
ATOM 1498 C C . ARG A 1 190 ? 4.654 -5.128 10.779 1.00 89.25 190 ARG A C 1
ATOM 1500 O O . ARG A 1 190 ? 4.124 -4.794 9.716 1.00 89.25 190 ARG A O 1
ATOM 1507 N N . TYR A 1 191 ? 4.188 -4.808 11.985 1.00 90.81 191 TYR A N 1
ATOM 1508 C CA . TYR A 1 191 ? 3.029 -3.959 12.253 1.00 90.81 191 TYR A CA 1
ATOM 1509 C C . TYR A 1 191 ? 3.477 -2.591 12.745 1.00 90.81 191 TYR A C 1
ATOM 1511 O O . TYR A 1 191 ? 4.414 -2.494 13.537 1.00 90.81 191 TYR A O 1
ATOM 1519 N N . TYR A 1 192 ? 2.793 -1.553 12.289 1.00 92.12 192 TYR A N 1
ATOM 1520 C CA . TYR A 1 192 ? 3.054 -0.171 12.664 1.00 92.12 192 TYR A CA 1
ATOM 1521 C C . TYR A 1 192 ? 1.745 0.506 13.036 1.00 92.12 192 TYR A C 1
ATOM 1523 O O . TYR A 1 192 ? 0.711 0.198 12.448 1.00 92.12 192 TYR A O 1
ATOM 1531 N N . ASP A 1 193 ? 1.815 1.418 13.998 1.00 93.00 193 ASP A N 1
ATOM 1532 C CA . ASP A 1 193 ? 0.700 2.250 14.431 1.00 93.00 193 ASP A CA 1
ATOM 1533 C C . ASP A 1 193 ? 0.905 3.677 13.910 1.00 93.00 193 ASP A C 1
ATOM 1535 O O . ASP A 1 193 ? 1.813 4.390 14.345 1.00 93.00 193 ASP A O 1
ATOM 1539 N N . PHE A 1 194 ? 0.106 4.060 12.918 1.00 95.19 194 PHE A N 1
ATOM 1540 C CA . PHE A 1 194 ? 0.205 5.339 12.227 1.00 95.19 194 PHE A CA 1
ATOM 1541 C C . PHE A 1 194 ? -0.866 6.311 12.693 1.00 95.19 194 PHE A C 1
ATOM 1543 O O . PHE A 1 194 ? -2.025 5.942 12.884 1.00 95.19 194 PHE A O 1
ATOM 1550 N N . ASP A 1 195 ? -0.479 7.581 12.780 1.00 95.75 195 ASP A N 1
ATOM 1551 C CA . ASP A 1 195 ? -1.441 8.665 12.883 1.00 95.75 195 ASP A CA 1
ATOM 1552 C C . ASP A 1 195 ? -2.237 8.782 11.579 1.00 95.75 195 ASP A C 1
ATOM 1554 O O . ASP A 1 195 ? -1.659 8.840 10.490 1.00 95.75 195 ASP A O 1
ATOM 1558 N N . GLY A 1 196 ? -3.567 8.775 11.678 1.00 96.81 196 GLY A N 1
ATOM 1559 C CA . GLY A 1 196 ? -4.444 8.803 10.515 1.00 96.81 196 GLY A CA 1
ATOM 1560 C C . GLY A 1 196 ? -4.363 10.113 9.740 1.00 96.81 196 GLY A C 1
ATOM 1561 O O . GLY A 1 196 ? -4.369 10.077 8.508 1.00 96.81 196 GLY A O 1
ATOM 1562 N N . MET A 1 197 ? -4.229 11.244 10.438 1.00 97.75 197 MET A N 1
ATOM 1563 C CA . MET A 1 197 ? -4.102 12.560 9.812 1.00 97.75 197 MET A CA 1
ATOM 1564 C C . MET A 1 197 ? -2.738 12.716 9.143 1.00 97.75 197 MET A C 1
ATOM 1566 O O . MET A 1 197 ? -2.659 13.142 7.993 1.00 97.75 197 MET A O 1
ATOM 1570 N N . GLU A 1 198 ? -1.662 12.289 9.803 1.00 97.31 198 GLU A N 1
ATOM 1571 C CA . GLU A 1 198 ? -0.324 12.295 9.209 1.00 97.31 198 GLU A CA 1
ATOM 1572 C C . GLU A 1 198 ? -0.247 11.426 7.945 1.00 97.31 198 GLU A C 1
ATOM 1574 O O . GLU A 1 198 ? 0.304 11.847 6.922 1.00 97.31 198 GLU A O 1
ATOM 1579 N N . LEU A 1 199 ? -0.840 10.227 7.987 1.00 98.06 199 LEU A N 1
ATOM 1580 C CA . LEU A 1 199 ? -0.931 9.350 6.823 1.00 98.06 199 LEU A CA 1
ATOM 1581 C C . LEU A 1 199 ? -1.725 10.009 5.689 1.00 98.06 199 LEU A C 1
ATOM 1583 O O . LEU A 1 199 ? -1.284 9.962 4.541 1.00 98.06 199 LEU A O 1
ATOM 1587 N N . ALA A 1 200 ? -2.874 10.616 5.998 1.00 98.25 200 ALA A N 1
ATOM 1588 C CA . ALA A 1 200 ? -3.726 11.268 5.009 1.00 98.25 200 ALA A CA 1
ATOM 1589 C C . ALA A 1 200 ? -3.028 12.465 4.349 1.00 98.25 200 ALA A C 1
ATOM 1591 O O . ALA A 1 200 ? -3.006 12.551 3.120 1.00 98.25 200 ALA A O 1
ATOM 1592 N N . LEU A 1 201 ? -2.381 13.330 5.138 1.00 98.00 201 LEU A N 1
ATOM 1593 C CA . LEU A 1 201 ? -1.606 14.467 4.636 1.00 98.00 201 LEU A CA 1
ATOM 1594 C C . LEU A 1 201 ? -0.455 14.006 3.733 1.00 98.00 201 LEU A C 1
ATOM 1596 O O . LEU A 1 201 ? -0.272 14.533 2.634 1.00 98.00 201 LEU A O 1
ATOM 1600 N N . SER A 1 202 ? 0.287 12.979 4.155 1.00 97.88 202 SER A N 1
ATOM 1601 C CA . SER A 1 202 ? 1.381 12.409 3.363 1.00 97.88 202 SER A CA 1
ATOM 1602 C C . SER A 1 202 ? 0.884 11.820 2.035 1.00 97.88 202 SER A C 1
ATOM 1604 O O . SER A 1 202 ? 1.450 12.094 0.973 1.00 97.88 202 SER A O 1
ATOM 1606 N N . ALA A 1 203 ? -0.207 11.050 2.075 1.00 97.62 203 ALA A N 1
ATOM 1607 C CA . ALA A 1 203 ? -0.791 10.399 0.906 1.00 97.62 203 ALA A CA 1
ATOM 1608 C C . ALA A 1 203 ? -1.384 11.393 -0.102 1.00 97.62 203 ALA A C 1
ATOM 1610 O O . ALA A 1 203 ? -1.226 11.209 -1.313 1.00 97.62 203 ALA A O 1
ATOM 1611 N N . CYS A 1 204 ? -2.073 12.428 0.386 1.00 96.50 204 CYS A N 1
ATOM 1612 C CA . CYS A 1 204 ? -2.809 13.376 -0.450 1.00 96.50 204 CYS A CA 1
ATOM 1613 C C . CYS A 1 204 ? -1.927 14.510 -0.980 1.00 96.50 204 CYS A C 1
ATOM 1615 O O . CYS A 1 204 ? -2.151 14.959 -2.104 1.00 96.50 204 CYS A O 1
ATOM 1617 N N . HIS A 1 205 ? -0.910 14.946 -0.226 1.00 95.44 205 HIS A N 1
ATOM 1618 C CA . HIS A 1 205 ? -0.174 16.178 -0.547 1.00 95.44 205 HIS A CA 1
ATOM 1619 C C . HIS A 1 205 ? 1.313 15.991 -0.806 1.00 95.44 205 HIS A C 1
ATOM 1621 O O . HIS A 1 205 ? 1.846 16.672 -1.680 1.00 95.44 205 HIS A O 1
ATOM 1627 N N . SER A 1 206 ? 1.985 15.081 -0.099 1.00 95.12 206 SER A N 1
ATOM 1628 C CA . SER A 1 206 ? 3.445 14.941 -0.224 1.00 95.12 206 SER A CA 1
ATOM 1629 C C . SER A 1 206 ? 3.882 14.108 -1.410 1.00 95.12 206 SER A C 1
ATOM 1631 O O . SER A 1 206 ? 4.941 14.362 -1.971 1.00 95.12 206 SER A O 1
ATOM 1633 N N . LEU A 1 207 ? 3.088 13.116 -1.812 1.00 95.06 207 LEU A N 1
ATOM 1634 C CA . LEU A 1 207 ? 3.425 12.313 -2.980 1.00 95.06 207 LEU A CA 1
ATOM 1635 C C . LEU A 1 207 ? 3.423 13.146 -4.268 1.00 95.06 207 LEU A C 1
ATOM 1637 O O . LEU A 1 207 ? 2.630 14.072 -4.457 1.00 95.06 207 LEU A O 1
ATOM 1641 N N . VAL A 1 208 ? 4.315 12.774 -5.183 1.00 93.19 208 VAL A N 1
ATOM 1642 C CA . VAL A 1 208 ? 4.427 13.397 -6.504 1.00 93.19 208 VAL A CA 1
ATOM 1643 C C . VAL A 1 208 ? 3.417 12.798 -7.484 1.00 93.19 208 VAL A C 1
ATOM 1645 O O . VAL A 1 208 ? 3.122 11.607 -7.449 1.00 93.19 208 VAL A O 1
ATOM 1648 N N . GLU A 1 209 ? 2.923 13.614 -8.418 1.00 91.56 209 GLU A N 1
ATOM 1649 C CA . GLU A 1 209 ? 2.009 13.158 -9.482 1.00 91.56 209 GLU A CA 1
ATOM 1650 C C . GLU A 1 209 ? 2.683 12.220 -10.488 1.00 91.56 209 GLU A C 1
ATOM 1652 O O . GLU A 1 209 ? 2.017 11.497 -11.220 1.00 91.56 209 GLU A O 1
ATOM 1657 N N . ARG A 1 210 ? 4.012 12.272 -10.599 1.00 90.75 210 ARG A N 1
ATOM 1658 C CA . ARG A 1 210 ? 4.790 11.410 -11.490 1.00 90.75 210 ARG A CA 1
ATOM 1659 C C . ARG A 1 210 ? 6.138 11.139 -10.859 1.00 90.75 210 ARG A C 1
ATOM 1661 O O . ARG A 1 210 ? 6.894 12.069 -10.589 1.00 90.75 210 ARG A O 1
ATOM 1668 N N . ARG A 1 211 ? 6.447 9.865 -10.644 1.00 88.38 211 ARG A N 1
ATOM 1669 C CA . ARG A 1 211 ? 7.745 9.466 -10.103 1.00 88.38 211 ARG A CA 1
ATOM 1670 C C . ARG A 1 211 ? 8.806 9.461 -11.185 1.00 88.38 211 ARG A C 1
ATOM 1672 O O . ARG A 1 211 ? 8.570 9.010 -12.306 1.00 88.38 211 ARG A O 1
ATOM 1679 N N . THR A 1 212 ? 9.986 9.942 -10.818 1.00 89.88 212 THR A N 1
ATOM 1680 C CA . THR A 1 212 ? 11.177 9.800 -11.645 1.00 89.88 212 THR A CA 1
ATOM 1681 C C . THR A 1 212 ? 11.608 8.331 -11.665 1.00 89.88 212 THR A C 1
ATOM 1683 O O . THR A 1 212 ? 11.552 7.658 -10.634 1.00 89.88 212 THR A O 1
ATOM 1686 N N . PRO A 1 213 ? 12.026 7.802 -12.825 1.00 91.81 213 PRO A N 1
ATOM 1687 C CA . PRO A 1 213 ? 12.565 6.453 -12.919 1.00 91.81 213 PRO A CA 1
ATOM 1688 C C . PRO A 1 213 ? 13.767 6.233 -12.010 1.00 91.81 213 PRO A C 1
ATOM 1690 O O . PRO A 1 213 ? 14.811 6.870 -12.162 1.00 91.81 213 PRO A O 1
ATOM 1693 N N . GLU A 1 214 ? 13.646 5.287 -11.087 1.00 94.06 214 GLU A N 1
ATOM 1694 C CA . GLU A 1 214 ? 14.750 4.912 -10.216 1.00 94.06 214 GLU A CA 1
ATOM 1695 C C . GLU A 1 214 ? 15.641 3.874 -10.891 1.00 94.06 214 GLU A C 1
ATOM 1697 O O . GLU A 1 214 ? 15.221 3.074 -11.731 1.00 94.06 214 GLU A O 1
ATOM 1702 N N . THR A 1 215 ? 16.907 3.872 -10.488 1.00 95.00 215 THR A N 1
ATOM 1703 C CA . THR A 1 215 ? 17.867 2.851 -10.894 1.00 95.00 215 THR A CA 1
ATOM 1704 C C . THR A 1 215 ? 18.205 1.976 -9.705 1.00 95.00 215 THR A C 1
ATOM 1706 O O . THR A 1 215 ? 18.501 2.465 -8.620 1.00 95.00 215 THR A O 1
ATOM 1709 N N . PHE A 1 216 ? 18.197 0.670 -9.930 1.00 95.75 216 PHE A N 1
ATOM 1710 C CA . PHE A 1 216 ? 18.380 -0.348 -8.915 1.00 95.75 216 PHE A CA 1
ATOM 1711 C C . PHE A 1 216 ? 19.627 -1.173 -9.178 1.00 95.75 216 PHE A C 1
ATOM 1713 O O . PHE A 1 216 ? 20.035 -1.405 -10.319 1.00 95.75 216 PHE A O 1
ATOM 1720 N N . VAL A 1 217 ? 20.189 -1.692 -8.096 1.00 94.88 217 VAL A N 1
ATOM 1721 C CA . VAL A 1 217 ? 21.341 -2.583 -8.108 1.00 94.88 217 VAL A CA 1
ATOM 1722 C C . VAL A 1 217 ? 21.082 -3.762 -7.188 1.00 94.88 217 VAL A C 1
ATOM 1724 O O . VAL A 1 217 ? 20.504 -3.637 -6.107 1.00 94.88 217 VAL A O 1
ATOM 1727 N N . LYS A 1 218 ? 21.499 -4.943 -7.631 1.00 91.94 218 LYS A N 1
ATOM 1728 C CA . LYS A 1 218 ? 21.323 -6.168 -6.864 1.00 91.94 218 LYS A CA 1
ATOM 1729 C C . LYS A 1 218 ? 22.453 -6.311 -5.842 1.00 91.94 218 LYS A C 1
ATOM 1731 O O . LYS A 1 218 ? 23.608 -6.440 -6.239 1.00 91.94 218 LYS A O 1
ATOM 1736 N N . ARG A 1 219 ? 22.140 -6.307 -4.543 1.00 89.38 219 ARG A N 1
ATOM 1737 C CA . ARG A 1 219 ? 23.124 -6.470 -3.454 1.00 89.38 219 ARG A CA 1
ATOM 1738 C C . ARG A 1 219 ? 22.555 -7.322 -2.314 1.00 89.38 219 ARG A C 1
ATOM 1740 O O . ARG A 1 219 ? 21.365 -7.629 -2.301 1.00 89.38 219 ARG A O 1
ATOM 1747 N N . MET A 1 220 ? 23.415 -7.768 -1.399 1.00 87.44 220 MET A N 1
ATOM 1748 C CA . MET A 1 220 ? 22.985 -8.487 -0.197 1.00 87.44 220 MET A CA 1
ATOM 1749 C C . MET A 1 220 ? 22.292 -7.518 0.764 1.00 87.44 220 MET A C 1
ATOM 1751 O O . MET A 1 220 ? 22.889 -6.520 1.154 1.00 87.44 220 MET A O 1
ATOM 1755 N N . ASP A 1 221 ? 21.061 -7.835 1.145 1.00 82.75 221 ASP A N 1
ATOM 1756 C CA . ASP A 1 221 ? 20.386 -7.231 2.286 1.00 82.75 221 ASP A CA 1
ATOM 1757 C C . ASP A 1 221 ? 20.828 -7.979 3.542 1.00 82.75 221 ASP A C 1
ATOM 1759 O O . ASP A 1 221 ? 20.562 -9.177 3.684 1.00 82.75 221 ASP A O 1
ATOM 1763 N N . THR A 1 222 ? 21.560 -7.298 4.419 1.00 78.19 222 THR A N 1
ATOM 1764 C CA . THR A 1 222 ? 22.114 -7.890 5.642 1.00 78.19 222 THR A CA 1
ATOM 1765 C C . THR A 1 222 ? 21.048 -8.158 6.699 1.00 78.19 222 THR A C 1
ATOM 1767 O O . THR A 1 222 ? 21.238 -9.067 7.502 1.00 78.19 222 THR A O 1
ATOM 1770 N N . LEU A 1 223 ? 19.919 -7.441 6.676 1.00 73.12 223 LEU A N 1
ATOM 1771 C CA . LEU A 1 223 ? 18.813 -7.653 7.613 1.00 73.12 223 LEU A CA 1
ATOM 1772 C C . LEU A 1 223 ? 18.025 -8.912 7.251 1.00 73.12 223 LEU A C 1
ATOM 1774 O O . LEU A 1 223 ? 17.644 -9.688 8.123 1.00 73.12 223 LEU A O 1
ATOM 1778 N N . VAL A 1 224 ? 17.803 -9.136 5.954 1.00 72.31 224 VAL A N 1
ATOM 1779 C CA . VAL A 1 224 ? 17.028 -10.289 5.458 1.00 72.31 224 VAL A CA 1
ATOM 1780 C C . VAL A 1 224 ? 17.930 -11.481 5.094 1.00 72.31 224 VAL A C 1
ATOM 1782 O O . VAL A 1 224 ? 17.439 -12.574 4.800 1.00 72.31 224 VAL A O 1
ATOM 1785 N N . GLY A 1 225 ? 19.254 -11.289 5.084 1.00 81.50 225 GLY A N 1
ATOM 1786 C CA . GLY A 1 225 ? 20.242 -12.304 4.705 1.00 81.50 225 GLY A CA 1
ATOM 1787 C C . GLY A 1 225 ? 20.076 -12.796 3.264 1.00 81.50 225 GLY A C 1
ATOM 1788 O O . GLY A 1 225 ? 20.347 -13.960 2.961 1.00 81.50 225 GLY A O 1
ATOM 1789 N N . LYS A 1 226 ? 19.540 -11.952 2.373 1.00 85.12 226 LYS A N 1
ATOM 1790 C CA . LYS A 1 226 ? 19.180 -12.327 0.998 1.00 85.12 226 LYS A CA 1
ATOM 1791 C C . LYS A 1 226 ? 19.583 -11.255 0.007 1.00 85.12 226 LYS A C 1
ATOM 1793 O O . LYS A 1 226 ? 19.459 -10.066 0.260 1.00 85.12 226 LYS A O 1
ATOM 1798 N N . THR A 1 227 ? 19.986 -11.677 -1.186 1.00 88.06 227 THR A N 1
ATOM 1799 C CA . THR A 1 227 ? 20.240 -10.736 -2.274 1.00 88.06 227 THR A CA 1
ATOM 1800 C C . THR A 1 227 ? 18.928 -10.178 -2.825 1.00 88.06 227 THR A C 1
ATOM 1802 O O . THR A 1 227 ? 18.075 -10.935 -3.302 1.00 88.06 227 THR A O 1
ATOM 1805 N N . CYS A 1 228 ? 18.786 -8.857 -2.820 1.00 91.06 228 CYS A N 1
ATOM 1806 C CA . CYS A 1 228 ? 17.616 -8.140 -3.314 1.00 91.06 228 CYS A CA 1
ATOM 1807 C C . CYS A 1 228 ? 18.035 -6.965 -4.214 1.00 91.06 228 CYS A C 1
ATOM 1809 O O . CYS A 1 228 ? 19.222 -6.685 -4.380 1.00 91.06 228 CYS A O 1
ATOM 1811 N N . TRP A 1 229 ? 17.059 -6.334 -4.865 1.00 92.25 229 TRP A N 1
ATOM 1812 C CA . TRP A 1 229 ? 17.282 -5.121 -5.650 1.00 92.25 229 TRP A CA 1
ATOM 1813 C C . TRP A 1 229 ? 17.026 -3.905 -4.766 1.00 92.25 229 TRP A C 1
ATOM 1815 O O . TRP A 1 229 ? 15.918 -3.764 -4.258 1.00 92.25 229 TRP A O 1
ATOM 1825 N N . MET A 1 230 ? 18.038 -3.065 -4.586 1.00 91.00 230 MET A N 1
ATOM 1826 C CA . MET A 1 230 ? 17.976 -1.847 -3.773 1.00 91.00 230 MET A CA 1
ATOM 1827 C C . MET A 1 230 ? 18.196 -0.621 -4.654 1.00 91.00 230 MET A C 1
ATOM 1829 O O . MET A 1 230 ? 18.803 -0.749 -5.727 1.00 91.00 230 MET A O 1
ATOM 1833 N N . LEU A 1 231 ? 17.739 0.550 -4.206 1.00 91.00 231 LEU A N 1
ATOM 1834 C CA . LEU A 1 231 ? 18.057 1.818 -4.864 1.00 91.00 231 LEU A CA 1
ATOM 1835 C C . LEU A 1 231 ? 19.571 1.981 -5.043 1.00 91.00 231 LEU A C 1
ATOM 1837 O O . LEU A 1 231 ? 20.378 1.693 -4.153 1.00 91.00 231 LEU A O 1
ATOM 1841 N N . ASN A 1 232 ? 19.975 2.404 -6.238 1.00 91.25 232 ASN A N 1
ATOM 1842 C CA . ASN A 1 232 ? 21.374 2.627 -6.543 1.00 91.25 232 ASN A CA 1
ATOM 1843 C C . ASN A 1 232 ? 21.822 4.016 -6.077 1.00 91.25 232 ASN A C 1
ATOM 1845 O O . ASN A 1 232 ? 21.651 5.001 -6.783 1.00 91.25 232 ASN A O 1
ATOM 1849 N N . GLU A 1 233 ? 22.495 4.056 -4.933 1.00 85.62 233 GLU A N 1
ATOM 1850 C CA . GLU A 1 233 ? 23.100 5.276 -4.373 1.00 85.62 233 GLU A CA 1
ATOM 1851 C C . GLU A 1 233 ? 24.598 5.419 -4.730 1.00 85.62 233 GLU A C 1
ATOM 1853 O O . GLU A 1 233 ? 25.296 6.281 -4.206 1.00 85.62 233 GLU A O 1
ATOM 1858 N N . GLY A 1 234 ? 25.137 4.550 -5.599 1.00 82.62 234 GLY A N 1
ATOM 1859 C CA . GLY A 1 234 ? 26.576 4.483 -5.879 1.00 82.62 234 GLY A CA 1
ATOM 1860 C C . GLY A 1 234 ? 26.942 4.366 -7.357 1.00 82.62 234 GLY A C 1
ATOM 1861 O O . GLY A 1 234 ? 26.093 4.328 -8.249 1.00 82.62 234 GLY A O 1
ATOM 1862 N N . LYS A 1 235 ? 28.250 4.270 -7.618 1.00 82.06 235 LYS A N 1
ATOM 1863 C CA . LYS A 1 235 ? 28.805 4.045 -8.959 1.00 82.06 235 LYS A CA 1
ATOM 1864 C C . LYS A 1 235 ? 28.965 2.545 -9.209 1.00 82.06 235 LYS A C 1
ATOM 1866 O O . LYS A 1 235 ? 29.864 1.917 -8.659 1.00 82.06 235 LYS A O 1
ATOM 1871 N N . PHE A 1 236 ? 28.096 1.982 -10.042 1.00 86.38 236 PHE A N 1
ATOM 1872 C CA . PHE A 1 236 ? 28.157 0.588 -10.487 1.00 86.38 236 PHE A CA 1
ATOM 1873 C C . PHE A 1 236 ? 28.278 0.541 -12.003 1.00 86.38 236 PHE A C 1
ATOM 1875 O O . PHE A 1 236 ? 27.791 1.431 -12.699 1.00 86.38 236 PHE A O 1
ATOM 1882 N N . SER A 1 237 ? 28.910 -0.513 -12.521 1.00 82.44 237 SER A N 1
ATOM 1883 C CA . SER A 1 237 ? 28.912 -0.746 -13.964 1.00 82.44 237 SER A CA 1
ATOM 1884 C C . SER A 1 237 ? 27.471 -0.947 -14.468 1.00 82.44 237 SER A C 1
ATOM 1886 O O . SER A 1 237 ? 26.715 -1.687 -13.822 1.00 82.44 237 SER A O 1
ATOM 1888 N N . PRO A 1 238 ? 27.088 -0.354 -15.620 1.00 83.69 238 PRO A N 1
ATOM 1889 C CA . PRO A 1 238 ? 25.729 -0.432 -16.164 1.00 83.69 238 PRO A CA 1
ATOM 1890 C C . PRO A 1 238 ? 25.165 -1.853 -16.296 1.00 83.69 238 PRO A C 1
ATOM 1892 O O . PRO A 1 238 ? 23.963 -2.052 -16.146 1.00 83.69 238 PRO A O 1
ATOM 1895 N N . ALA A 1 239 ? 26.015 -2.864 -16.502 1.00 84.56 239 ALA A N 1
ATOM 1896 C CA . ALA A 1 239 ? 25.589 -4.262 -16.624 1.00 84.56 239 ALA A CA 1
ATOM 1897 C C . ALA A 1 239 ? 24.838 -4.793 -15.381 1.00 84.56 239 ALA A C 1
ATOM 1899 O O . ALA A 1 239 ? 23.972 -5.670 -15.492 1.00 84.56 239 ALA A O 1
ATOM 1900 N N . TYR A 1 240 ? 25.139 -4.240 -14.201 1.00 86.31 240 TYR A N 1
ATOM 1901 C CA . TYR A 1 240 ? 24.537 -4.625 -12.920 1.00 86.31 240 TYR A CA 1
ATOM 1902 C C . TYR A 1 240 ? 23.317 -3.784 -12.538 1.00 86.31 240 TYR A C 1
ATOM 1904 O O . TYR A 1 240 ? 22.681 -4.060 -11.517 1.00 86.31 240 TYR A O 1
ATOM 1912 N N . LEU A 1 241 ? 22.996 -2.771 -13.343 1.00 93.75 241 LEU A N 1
ATOM 1913 C CA . LEU A 1 241 ? 21.917 -1.835 -13.081 1.00 93.75 241 LEU A CA 1
ATOM 1914 C C . LEU A 1 241 ? 20.634 -2.260 -13.791 1.00 93.75 241 LEU A C 1
ATOM 1916 O O . LEU A 1 241 ? 20.643 -2.902 -14.847 1.00 93.75 241 LEU A O 1
ATOM 1920 N N . ARG A 1 242 ? 19.504 -1.915 -13.185 1.00 94.31 242 ARG A N 1
ATOM 1921 C CA . ARG A 1 242 ? 18.177 -1.996 -13.797 1.00 94.31 242 ARG A CA 1
ATOM 1922 C C . ARG A 1 242 ? 17.462 -0.693 -13.502 1.00 94.31 242 ARG A C 1
ATOM 1924 O O . ARG A 1 242 ? 17.330 -0.347 -12.338 1.00 94.31 242 ARG A O 1
ATOM 1931 N N . THR A 1 243 ? 17.027 0.009 -14.532 1.00 94.75 243 THR A N 1
ATOM 1932 C CA . THR A 1 243 ? 16.298 1.272 -14.388 1.00 94.75 243 THR A CA 1
ATOM 1933 C C . THR A 1 243 ? 14.829 1.013 -14.673 1.00 94.75 243 THR A C 1
ATOM 1935 O O . THR A 1 243 ? 14.514 0.296 -15.627 1.00 94.75 243 THR A O 1
ATOM 1938 N N . ALA A 1 244 ? 13.951 1.539 -13.820 1.00 94.50 244 ALA A N 1
ATOM 1939 C CA . ALA A 1 244 ? 12.517 1.519 -14.069 1.00 94.50 244 ALA A CA 1
ATOM 1940 C C . ALA A 1 244 ? 12.212 2.233 -15.399 1.00 94.50 244 ALA A C 1
ATOM 1942 O O . ALA A 1 244 ? 12.929 3.160 -15.779 1.00 94.50 244 ALA A O 1
ATOM 1943 N N . PRO A 1 245 ? 11.175 1.827 -16.141 1.00 92.81 245 PRO A N 1
ATOM 1944 C CA . PRO A 1 245 ? 10.688 2.646 -17.240 1.00 92.81 245 PRO A CA 1
ATOM 1945 C C . PRO A 1 245 ? 10.045 3.932 -16.707 1.00 92.81 245 PRO A C 1
ATOM 1947 O O . PRO A 1 245 ? 9.560 3.988 -15.576 1.00 92.81 245 PRO A O 1
ATOM 1950 N N . GLU A 1 246 ? 9.994 4.959 -17.551 1.00 93.69 246 GLU A N 1
ATOM 1951 C CA . GLU A 1 246 ? 9.175 6.136 -17.277 1.00 93.69 246 GLU A CA 1
ATOM 1952 C C . GLU A 1 246 ? 7.692 5.768 -17.221 1.00 93.69 246 GLU A C 1
ATOM 1954 O O . GLU A 1 246 ? 7.195 4.969 -18.022 1.00 93.69 246 GLU A O 1
ATOM 1959 N N . MET A 1 247 ? 6.981 6.353 -16.254 1.00 93.81 247 MET A N 1
ATOM 1960 C CA . MET A 1 247 ? 5.537 6.196 -16.154 1.00 93.81 247 MET A CA 1
ATOM 1961 C C . MET A 1 247 ? 4.875 6.820 -17.384 1.00 93.81 247 MET A C 1
ATOM 1963 O O . MET A 1 247 ? 5.122 7.983 -17.711 1.00 93.81 247 MET A O 1
ATOM 1967 N N . LYS A 1 248 ? 4.005 6.061 -18.057 1.00 92.88 248 LYS A N 1
ATOM 1968 C CA . LYS A 1 248 ? 3.355 6.532 -19.285 1.00 92.88 248 LYS A CA 1
ATOM 1969 C C . LYS A 1 248 ? 2.535 7.802 -19.015 1.00 92.88 248 LYS A C 1
ATOM 1971 O O . LYS A 1 248 ? 1.946 7.940 -17.940 1.00 92.88 248 LYS A O 1
ATOM 1976 N N . PRO A 1 249 ? 2.402 8.717 -19.989 1.00 92.44 249 PRO A N 1
ATOM 1977 C CA . PRO A 1 249 ? 1.545 9.894 -19.846 1.00 92.44 249 PRO A CA 1
ATOM 1978 C C . PRO A 1 249 ? 0.086 9.557 -19.506 1.00 92.44 249 PRO A C 1
ATOM 1980 O O . PRO A 1 249 ? -0.553 10.304 -18.775 1.00 92.44 249 PRO A O 1
ATOM 1983 N N . SER A 1 250 ? -0.422 8.423 -19.990 1.00 94.19 250 SER A N 1
ATOM 1984 C CA . SER A 1 250 ? -1.784 7.944 -19.727 1.00 94.19 250 SER A CA 1
ATOM 1985 C C . SER A 1 250 ? -1.986 7.303 -18.355 1.00 94.19 250 SER A C 1
ATOM 1987 O O . SER A 1 250 ? -3.130 7.091 -17.972 1.00 94.19 250 SER A O 1
ATOM 1989 N N . ASP A 1 251 ? -0.907 6.929 -17.667 1.00 95.88 251 ASP A N 1
ATOM 1990 C CA . ASP A 1 251 ? -0.985 6.181 -16.416 1.00 95.88 251 ASP A CA 1
ATOM 1991 C C . ASP A 1 251 ? -1.300 7.114 -15.238 1.00 95.88 251 ASP A C 1
ATOM 1993 O O . ASP A 1 251 ? -0.822 8.252 -15.167 1.00 95.88 251 ASP A O 1
ATOM 1997 N N . THR A 1 252 ? -2.089 6.599 -14.301 1.00 97.00 252 THR A N 1
ATOM 1998 C CA . THR A 1 252 ? -2.564 7.302 -13.114 1.00 97.00 252 THR A CA 1
ATOM 1999 C C . THR A 1 252 ? -1.572 7.130 -11.957 1.00 97.00 252 THR A C 1
ATOM 2001 O O . THR A 1 252 ? -1.193 5.992 -11.639 1.00 97.00 252 THR A O 1
ATOM 2004 N N . PRO A 1 253 ? -1.176 8.219 -11.269 1.00 96.56 253 PRO A N 1
ATOM 2005 C CA . PRO A 1 253 ? -0.342 8.116 -10.079 1.00 96.56 253 PRO A CA 1
ATOM 2006 C C . PRO A 1 253 ? -1.062 7.485 -8.893 1.00 96.56 253 PRO A C 1
ATOM 2008 O O . PRO A 1 253 ? -2.289 7.479 -8.791 1.00 96.56 253 PRO A O 1
ATOM 2011 N N . LEU A 1 254 ? -0.257 6.996 -7.953 1.00 97.00 254 LEU A N 1
ATOM 2012 C CA . LEU A 1 254 ? -0.728 6.380 -6.714 1.00 97.00 254 LEU A CA 1
ATOM 2013 C C . LEU A 1 254 ? -1.098 7.408 -5.631 1.00 97.00 254 LEU A C 1
ATOM 2015 O O . LEU A 1 254 ? -1.780 7.062 -4.668 1.00 97.00 254 LEU A O 1
ATOM 2019 N N . LYS A 1 255 ? -0.688 8.670 -5.802 1.00 96.88 255 LYS A N 1
ATOM 2020 C CA . LYS A 1 255 ? -1.009 9.783 -4.903 1.00 96.88 255 LYS A CA 1
ATOM 2021 C C . LYS A 1 255 ? -2.510 9.889 -4.625 1.00 96.88 255 LYS A C 1
ATOM 2023 O O . LYS A 1 255 ? -3.333 9.896 -5.545 1.00 96.88 255 LYS A O 1
ATOM 2028 N N . GLY A 1 256 ? -2.853 9.982 -3.340 1.00 96.88 256 GLY A N 1
ATOM 2029 C CA . GLY A 1 256 ? -4.228 10.099 -2.854 1.00 96.88 256 GLY A CA 1
ATOM 2030 C C . GLY A 1 256 ? -5.134 8.921 -3.228 1.00 96.88 256 GLY A C 1
ATOM 2031 O O . GLY A 1 256 ? -6.353 9.032 -3.111 1.00 96.88 256 GLY A O 1
ATOM 2032 N N . LYS A 1 257 ? -4.586 7.805 -3.732 1.00 98.19 257 LYS A N 1
ATOM 2033 C CA . LYS A 1 257 ? -5.371 6.619 -4.089 1.00 98.19 257 LYS A CA 1
ATOM 2034 C C . LYS A 1 257 ? -5.366 5.617 -2.951 1.00 98.19 257 LYS A C 1
ATOM 2036 O O . LYS A 1 257 ? -4.344 5.360 -2.323 1.00 98.19 257 LYS A O 1
ATOM 2041 N N . ILE A 1 258 ? -6.515 4.985 -2.761 1.00 98.62 258 ILE A N 1
ATOM 2042 C CA . ILE A 1 258 ? -6.666 3.801 -1.920 1.00 98.62 258 ILE A CA 1
ATOM 2043 C C . ILE A 1 258 ? -7.055 2.654 -2.842 1.00 98.62 258 ILE A C 1
ATOM 2045 O O . ILE A 1 258 ? -7.990 2.782 -3.634 1.00 98.62 258 ILE A O 1
ATOM 2049 N N . VAL A 1 259 ? -6.357 1.527 -2.751 1.00 98.50 259 VAL A N 1
ATOM 2050 C CA . VAL A 1 259 ? -6.668 0.332 -3.545 1.00 98.50 259 VAL A CA 1
ATOM 2051 C C . VAL A 1 259 ? -7.081 -0.784 -2.609 1.00 98.50 259 VAL A C 1
ATOM 2053 O O . VAL A 1 259 ? -6.399 -1.057 -1.633 1.00 98.50 259 VAL A O 1
ATOM 2056 N N . VAL A 1 260 ? -8.184 -1.464 -2.896 1.00 96.25 260 VAL A N 1
ATOM 2057 C CA . VAL A 1 260 ? -8.643 -2.592 -2.084 1.00 96.25 260 VAL A CA 1
ATOM 2058 C C . VAL A 1 260 ? -8.877 -3.810 -2.956 1.00 96.25 260 VAL A C 1
ATOM 2060 O O . VAL A 1 260 ? -9.519 -3.713 -4.002 1.00 96.25 260 VAL A O 1
ATOM 2063 N N . ILE A 1 261 ? -8.367 -4.963 -2.528 1.00 96.06 261 ILE A N 1
ATOM 2064 C CA . ILE A 1 261 ? -8.625 -6.231 -3.205 1.00 96.06 261 ILE A CA 1
ATOM 2065 C C . ILE A 1 261 ? -9.937 -6.802 -2.682 1.00 96.06 261 ILE A C 1
ATOM 2067 O O . ILE A 1 261 ? -10.086 -7.063 -1.490 1.00 96.06 261 ILE A O 1
ATOM 2071 N N . THR A 1 262 ? -10.911 -6.968 -3.573 1.00 93.31 262 THR A N 1
ATOM 2072 C CA . THR A 1 262 ? -12.286 -7.321 -3.192 1.00 93.31 262 THR A CA 1
ATOM 2073 C C . THR A 1 262 ? -12.534 -8.826 -3.173 1.00 93.31 262 THR A C 1
ATOM 2075 O O . THR A 1 262 ? -13.498 -9.277 -2.558 1.00 93.31 262 THR A O 1
ATOM 2078 N N . GLY A 1 263 ? -11.686 -9.613 -3.837 1.00 93.31 263 GLY A N 1
ATOM 2079 C CA . GLY A 1 263 ? -11.840 -11.063 -3.929 1.00 93.31 263 GLY A CA 1
ATOM 2080 C C . GLY A 1 263 ? -11.172 -11.657 -5.168 1.00 93.31 263 GLY A C 1
ATOM 2081 O O . GLY A 1 263 ? -10.698 -10.907 -6.026 1.00 93.31 263 GLY A O 1
ATOM 2082 N N . PRO A 1 264 ? -11.132 -12.995 -5.281 1.00 93.06 264 PRO A N 1
ATOM 2083 C CA . PRO A 1 264 ? -10.786 -13.649 -6.535 1.00 93.06 264 PRO A CA 1
ATOM 2084 C C . PRO A 1 264 ? -11.784 -13.251 -7.628 1.00 93.06 264 PRO A C 1
ATOM 2086 O O . PRO A 1 264 ? -12.969 -13.036 -7.363 1.00 93.06 264 PRO A O 1
ATOM 2089 N N . GLN A 1 265 ? -11.311 -13.166 -8.867 1.00 90.94 265 GLN A N 1
ATOM 2090 C CA . GLN A 1 265 ? -12.195 -12.992 -10.010 1.00 90.94 265 GLN A CA 1
ATOM 2091 C C . GLN A 1 265 ? -13.069 -14.234 -10.130 1.00 90.94 265 GLN A C 1
ATOM 2093 O O . GLN A 1 265 ? -12.570 -15.361 -10.085 1.00 90.94 265 GLN A O 1
ATOM 2098 N N . ALA A 1 266 ? -14.375 -14.032 -10.308 1.00 70.75 266 ALA A N 1
ATOM 2099 C CA . ALA A 1 266 ? -15.228 -15.095 -10.807 1.00 70.75 266 ALA A CA 1
ATOM 2100 C C . ALA A 1 266 ? -14.668 -15.475 -12.179 1.00 70.75 266 ALA A C 1
ATOM 2102 O O . ALA A 1 266 ? -14.814 -14.723 -13.142 1.00 70.75 266 ALA A O 1
ATOM 2103 N N . MET A 1 267 ? -13.942 -16.591 -12.256 1.00 56.12 267 MET A N 1
ATOM 2104 C CA . MET A 1 267 ? -13.480 -17.083 -13.539 1.00 56.12 267 MET A CA 1
ATOM 2105 C C . MET A 1 267 ? -14.717 -17.273 -14.418 1.00 56.12 267 MET A C 1
ATOM 2107 O O . MET A 1 267 ? -15.569 -18.110 -14.125 1.00 56.12 267 MET A O 1
ATOM 2111 N N . LEU A 1 268 ? -14.781 -16.560 -15.545 1.00 41.00 268 LEU A N 1
ATOM 2112 C CA . LEU A 1 268 ? -15.285 -17.203 -16.750 1.00 41.00 268 LEU A CA 1
ATOM 2113 C C . LEU A 1 268 ? -14.392 -18.430 -16.923 1.00 41.00 268 LEU A C 1
ATOM 2115 O O . LEU A 1 268 ? -13.217 -18.312 -17.268 1.00 41.00 268 LEU A O 1
ATOM 2119 N N . ALA A 1 269 ? -14.913 -19.594 -16.556 1.00 33.75 269 ALA A N 1
ATOM 2120 C CA . ALA A 1 269 ? -14.241 -20.876 -16.646 1.00 33.75 269 ALA A CA 1
ATOM 2121 C C . ALA A 1 269 ? -14.025 -21.260 -18.123 1.00 33.75 269 ALA A C 1
ATOM 2123 O O . ALA A 1 269 ? -14.634 -22.203 -18.603 1.00 33.75 269 ALA A O 1
ATOM 2124 N N . ALA A 1 270 ? -13.232 -20.496 -18.883 1.00 34.69 270 ALA A N 1
ATOM 2125 C CA . ALA A 1 270 ? -12.927 -20.760 -20.288 1.00 34.69 270 ALA A CA 1
ATOM 2126 C C . ALA A 1 270 ? -11.840 -19.812 -20.842 1.00 34.69 270 ALA A C 1
ATOM 2128 O O . ALA A 1 270 ? -12.152 -18.977 -21.680 1.00 34.69 270 ALA A O 1
ATOM 2129 N N . SER A 1 271 ? -10.564 -19.925 -20.441 1.00 32.06 271 SER A N 1
ATOM 2130 C CA . SER A 1 271 ? -9.454 -19.439 -21.309 1.00 32.06 271 SER A CA 1
ATOM 2131 C C . SER A 1 271 ? -8.016 -19.790 -20.892 1.00 32.06 271 SER A C 1
ATOM 2133 O O . SER A 1 271 ? -7.086 -19.357 -21.571 1.00 32.06 271 SER A O 1
ATOM 2135 N N . HIS A 1 272 ? -7.761 -20.611 -19.868 1.00 35.28 272 HIS A N 1
ATOM 2136 C CA . HIS A 1 272 ? -6.382 -21.032 -19.547 1.00 35.28 272 HIS A CA 1
ATOM 2137 C C . HIS A 1 272 ? -5.882 -22.256 -20.345 1.00 35.28 272 HIS A C 1
ATOM 2139 O O . HIS A 1 272 ? -4.917 -22.897 -19.945 1.00 35.28 272 HIS A O 1
ATOM 2145 N N . SER A 1 273 ? -6.472 -22.559 -21.509 1.00 34.19 273 SER A N 1
ATOM 2146 C CA . SER A 1 273 ? -5.995 -23.622 -22.413 1.00 34.19 273 SER A CA 1
ATOM 2147 C C . SER A 1 273 ? -5.062 -23.148 -23.539 1.00 34.19 273 SER A C 1
ATOM 2149 O O . SER A 1 273 ? -4.654 -23.961 -24.360 1.00 34.19 273 SER A O 1
ATOM 2151 N N . ARG A 1 274 ? -4.684 -21.861 -23.617 1.00 36.41 274 ARG A N 1
ATOM 2152 C CA . ARG A 1 274 ? -3.901 -21.348 -24.767 1.00 36.41 274 ARG A CA 1
ATOM 2153 C C . ARG A 1 274 ? -2.384 -21.236 -24.586 1.00 36.41 274 ARG A C 1
ATOM 2155 O O . ARG A 1 274 ? -1.727 -20.789 -25.518 1.00 36.41 274 ARG A O 1
ATOM 2162 N N . PHE A 1 275 ? -1.805 -21.654 -23.458 1.00 36.94 275 PHE A N 1
ATOM 2163 C CA . PHE A 1 275 ? -0.355 -21.488 -23.233 1.00 36.94 275 PHE A CA 1
ATOM 2164 C C . PHE A 1 275 ? 0.430 -22.737 -22.829 1.00 36.94 275 PHE A C 1
ATOM 2166 O O . PHE A 1 275 ? 1.621 -22.623 -22.553 1.00 36.94 275 PHE A O 1
ATOM 2173 N N . PHE A 1 276 ? -0.163 -23.932 -22.872 1.00 38.41 276 PHE A N 1
ATOM 2174 C CA . PHE A 1 276 ? 0.595 -25.163 -22.651 1.00 38.41 276 PHE A CA 1
ATOM 2175 C C . PHE A 1 276 ? 0.165 -26.258 -23.629 1.00 38.41 276 PHE A C 1
ATOM 2177 O O . PHE A 1 276 ? -1.026 -26.567 -23.687 1.00 38.41 276 PHE A O 1
ATOM 2184 N N . PRO A 1 277 ? 1.096 -26.865 -24.390 1.00 31.84 277 PRO A N 1
ATOM 2185 C CA . PRO A 1 277 ? 0.799 -28.107 -25.076 1.00 31.84 277 PRO A CA 1
ATOM 2186 C C . PRO A 1 277 ? 0.611 -29.186 -24.008 1.00 31.84 277 PRO A C 1
ATOM 2188 O O . PRO A 1 277 ? 1.508 -29.451 -23.206 1.00 31.84 277 PRO A O 1
ATOM 2191 N N . VAL A 1 278 ? -0.574 -29.794 -23.990 1.00 34.19 278 VAL A N 1
ATOM 2192 C CA . VAL A 1 278 ? -0.812 -31.046 -23.274 1.00 34.19 278 VAL A CA 1
ATOM 2193 C C . VAL A 1 278 ? 0.060 -32.098 -23.954 1.00 34.19 278 VAL A C 1
ATOM 2195 O O . VAL A 1 278 ? -0.226 -32.543 -25.063 1.00 34.19 278 VAL A O 1
ATOM 2198 N N . MET A 1 279 ? 1.177 -32.445 -23.323 1.00 35.75 279 MET A N 1
ATOM 2199 C CA . MET A 1 279 ? 1.966 -33.604 -23.716 1.00 35.75 279 MET A CA 1
ATOM 2200 C C . MET A 1 279 ? 1.197 -34.864 -23.314 1.00 35.75 279 MET A C 1
ATOM 2202 O O . MET A 1 279 ? 1.175 -35.228 -22.145 1.00 35.75 279 MET A O 1
ATOM 2206 N N . GLY A 1 280 ? 0.598 -35.505 -24.318 1.00 31.06 280 GLY A N 1
ATOM 2207 C CA . GLY A 1 280 ? 0.463 -36.957 -24.413 1.00 31.06 280 GLY A CA 1
ATOM 2208 C C . GLY A 1 280 ? -0.629 -37.621 -23.579 1.00 31.06 280 GLY A C 1
ATOM 2209 O O . GLY A 1 280 ? -0.321 -38.295 -22.604 1.00 31.06 280 GLY A O 1
ATOM 2210 N N . GLU A 1 281 ? -1.870 -37.594 -24.065 1.00 31.25 281 GLU A N 1
ATOM 2211 C CA . GLU A 1 281 ? -2.699 -38.802 -23.997 1.00 31.25 281 GLU A CA 1
ATOM 2212 C C . GLU A 1 281 ? -2.568 -39.519 -25.339 1.00 31.25 281 GLU A C 1
ATOM 2214 O O . GLU A 1 281 ? -2.958 -39.016 -26.393 1.00 31.25 281 GLU A O 1
ATOM 2219 N N . THR A 1 282 ? -1.920 -40.679 -25.301 1.00 34.41 282 THR A N 1
ATOM 2220 C CA . THR A 1 282 ? -1.854 -41.610 -26.419 1.00 34.41 282 THR A CA 1
ATOM 2221 C C . THR A 1 282 ? -3.256 -42.156 -26.646 1.00 34.41 282 THR A C 1
ATOM 2223 O O . THR A 1 282 ? -3.786 -42.939 -25.863 1.00 34.41 282 THR A O 1
ATOM 2226 N N . THR A 1 283 ? -3.864 -41.707 -27.733 1.00 30.78 283 THR A N 1
ATOM 2227 C CA . THR A 1 283 ? -5.080 -42.258 -28.313 1.00 30.78 283 THR A CA 1
ATOM 2228 C C . THR A 1 283 ? -4.865 -43.731 -28.669 1.00 30.78 283 THR A C 1
ATOM 2230 O O . THR A 1 283 ? -4.111 -44.055 -29.585 1.00 30.78 283 THR A O 1
ATOM 2233 N N 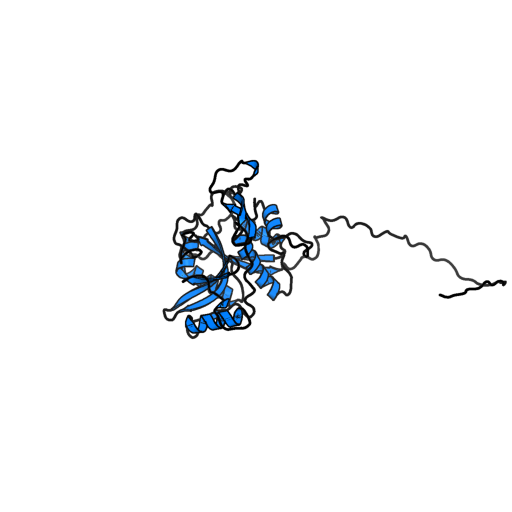. GLN A 1 284 ? -5.551 -44.641 -27.976 1.00 33.09 284 GLN A N 1
ATOM 2234 C CA . GLN A 1 284 ? -5.877 -45.949 -28.548 1.00 33.09 284 GLN A CA 1
ATOM 2235 C C . GLN A 1 284 ? -7.164 -45.800 -29.370 1.00 33.09 284 GLN A C 1
ATOM 2237 O O . GLN A 1 284 ? -8.164 -45.324 -28.828 1.00 33.09 284 GLN A O 1
ATOM 2242 N N . PRO A 1 285 ? -7.179 -46.172 -30.662 1.00 33.72 285 PRO A N 1
ATOM 2243 C CA . PRO A 1 285 ? -8.411 -46.174 -31.428 1.00 33.72 285 PRO A CA 1
ATOM 2244 C C . PRO A 1 285 ? -9.246 -47.407 -31.068 1.00 33.72 285 PRO A C 1
ATOM 2246 O O . PRO A 1 285 ? -8.747 -48.531 -31.026 1.00 33.72 285 PRO A O 1
ATOM 2249 N N . ALA A 1 286 ? -10.532 -47.170 -30.826 1.00 32.22 286 ALA A N 1
ATOM 2250 C CA . ALA A 1 286 ? -11.557 -48.196 -30.731 1.00 32.22 286 ALA A CA 1
ATOM 2251 C C . ALA A 1 286 ? -12.066 -48.565 -32.135 1.00 32.22 286 ALA A C 1
ATOM 2253 O O . ALA A 1 286 ? -12.450 -47.682 -32.898 1.00 32.22 286 ALA A O 1
ATOM 2254 N N . ALA A 1 287 ? -12.077 -49.863 -32.431 1.00 31.31 287 ALA A N 1
ATOM 2255 C CA . ALA A 1 287 ? -12.836 -50.565 -33.474 1.00 31.31 287 ALA A CA 1
ATOM 2256 C C . ALA A 1 287 ? -12.603 -52.071 -33.202 1.00 31.31 287 ALA A C 1
ATOM 2258 O O . ALA A 1 287 ? -11.488 -52.447 -32.858 1.00 31.31 287 ALA A O 1
ATOM 2259 N N . ASP A 1 288 ? -13.533 -53.017 -33.251 1.00 28.00 288 ASP A N 1
ATOM 2260 C CA . ASP A 1 288 ? -14.909 -53.058 -33.723 1.00 28.00 288 ASP A CA 1
ATOM 2261 C C . ASP A 1 288 ? -15.634 -54.213 -33.009 1.00 28.00 288 ASP A C 1
ATOM 2263 O O . ASP A 1 288 ? -15.028 -55.177 -32.538 1.00 28.00 288 ASP A O 1
ATOM 2267 N N . THR A 1 289 ? -16.959 -54.122 -32.952 1.00 34.19 289 THR A N 1
ATOM 2268 C CA . THR A 1 289 ? -17.852 -55.191 -32.493 1.00 34.19 289 THR A CA 1
ATOM 2269 C C . THR A 1 289 ? -18.157 -56.146 -33.643 1.00 34.19 289 THR A C 1
ATOM 2271 O O . THR A 1 289 ? -18.641 -55.694 -34.674 1.00 34.19 289 THR A O 1
ATOM 2274 N N . SER A 1 290 ? -17.978 -57.466 -33.471 1.00 30.05 290 SER A N 1
ATOM 2275 C CA . SER A 1 290 ? -18.777 -58.446 -34.227 1.00 30.05 290 SER A CA 1
ATOM 2276 C C . SER A 1 290 ? -18.703 -59.890 -33.672 1.00 30.05 290 SER A C 1
ATOM 2278 O O . SER A 1 290 ? -17.647 -60.511 -33.658 1.00 30.05 290 SER A O 1
ATOM 2280 N N . ILE A 1 291 ? -19.887 -60.394 -33.297 1.00 33.09 291 ILE A N 1
ATOM 2281 C CA . ILE A 1 291 ? -20.425 -61.758 -33.500 1.00 33.09 291 ILE A CA 1
ATOM 2282 C C . ILE A 1 291 ? -19.970 -62.922 -32.581 1.00 33.09 291 ILE A C 1
ATOM 2284 O O . ILE A 1 291 ? -18.856 -63.428 -32.619 1.00 33.09 291 ILE A O 1
ATOM 2288 N N . LEU A 1 292 ? -20.961 -63.426 -31.830 1.00 30.91 292 LEU A N 1
ATOM 2289 C CA . LEU A 1 292 ? -21.042 -64.725 -31.143 1.00 30.91 292 LEU A CA 1
ATOM 2290 C C . LEU A 1 292 ? -21.166 -65.906 -32.128 1.00 30.91 292 LEU A C 1
ATOM 2292 O O . LEU A 1 292 ? -22.018 -65.834 -33.015 1.00 30.91 292 LEU A O 1
ATOM 2296 N N . LYS A 1 293 ? -20.486 -67.040 -31.863 1.00 33.81 293 LYS A N 1
ATOM 2297 C CA . LYS A 1 293 ? -21.083 -68.379 -31.582 1.00 33.81 293 LYS A CA 1
ATOM 2298 C C . LYS A 1 293 ? -20.017 -69.496 -31.379 1.00 33.81 293 LYS A C 1
ATOM 2300 O O . LYS A 1 293 ? -18.849 -69.246 -31.651 1.00 33.81 293 LYS A O 1
ATOM 2305 N N . PRO A 1 294 ? -20.393 -70.673 -30.815 1.00 42.84 294 PRO A N 1
ATOM 2306 C CA . PRO A 1 294 ? -19.543 -71.496 -29.944 1.00 42.84 294 PRO A CA 1
ATOM 2307 C C . PRO A 1 294 ? -19.084 -72.838 -30.550 1.00 42.84 294 PRO A C 1
ATOM 2309 O O . PRO A 1 294 ? -19.717 -73.348 -31.470 1.00 42.84 294 PRO A O 1
ATOM 2312 N N . GLY A 1 295 ? -18.104 -73.475 -29.894 1.00 30.05 295 GLY A N 1
ATOM 2313 C CA . GLY A 1 295 ? -17.942 -74.937 -29.875 1.00 30.05 295 GLY A CA 1
ATOM 2314 C C . GLY A 1 295 ? -16.614 -75.486 -30.405 1.00 30.05 295 GLY A C 1
ATOM 2315 O O . GLY A 1 295 ? -16.124 -75.026 -31.425 1.00 30.05 295 GLY A O 1
ATOM 2316 N N . GLU A 1 296 ? -16.137 -76.537 -29.719 1.00 32.84 296 GLU A N 1
ATOM 2317 C CA . GLU A 1 296 ? -14.998 -77.434 -30.025 1.00 32.84 296 GLU A CA 1
ATOM 2318 C C . GLU A 1 296 ? -13.611 -76.849 -29.687 1.00 32.84 296 GLU A C 1
ATOM 2320 O O . GLU A 1 296 ? -13.269 -75.755 -30.098 1.00 32.84 296 GLU A O 1
ATOM 2325 N N . GLY A 1 297 ? -12.704 -77.456 -28.920 1.00 28.39 297 GLY A N 1
ATOM 2326 C CA . GLY A 1 297 ? -12.546 -78.792 -28.355 1.00 28.39 297 GLY A CA 1
ATOM 2327 C C . GLY A 1 297 ? -11.030 -79.069 -28.248 1.00 28.39 297 GLY A C 1
ATOM 2328 O O . GLY A 1 297 ? -10.287 -78.670 -29.134 1.00 28.39 297 GLY A O 1
ATOM 2329 N N . ARG A 1 298 ? -10.604 -79.804 -27.204 1.00 28.77 298 ARG A N 1
ATOM 2330 C CA . ARG A 1 298 ? -9.291 -80.489 -27.017 1.00 28.77 298 ARG A CA 1
ATOM 2331 C C . ARG A 1 298 ? -8.103 -79.749 -26.351 1.00 28.77 298 ARG A C 1
ATOM 2333 O O . ARG A 1 298 ? -7.280 -79.125 -26.996 1.00 28.77 298 ARG A O 1
ATOM 2340 N N . THR A 1 299 ? -8.016 -79.953 -25.029 1.00 30.45 299 THR A N 1
ATOM 2341 C CA . THR A 1 299 ? -6.997 -80.725 -24.260 1.00 30.45 299 THR A CA 1
ATOM 2342 C C . THR A 1 299 ? -5.466 -80.530 -24.399 1.00 30.45 299 THR A C 1
ATOM 2344 O O . THR A 1 299 ? -4.924 -80.638 -25.492 1.00 30.45 299 THR A O 1
ATOM 2347 N N . PHE A 1 300 ? -4.826 -80.570 -23.206 1.00 30.36 300 PHE A N 1
ATOM 2348 C CA . PHE A 1 300 ? -3.418 -80.877 -22.825 1.00 30.36 300 PHE A CA 1
ATOM 2349 C C . PHE A 1 300 ? -2.375 -79.762 -23.069 1.00 30.36 300 PHE A C 1
ATOM 2351 O O . PHE A 1 300 ? -2.415 -79.105 -24.092 1.00 30.36 300 PHE A O 1
ATOM 2358 N N . SER A 1 301 ? -1.407 -79.455 -22.192 1.00 29.80 301 SER A N 1
ATOM 2359 C CA . SER A 1 301 ? -0.868 -80.104 -20.982 1.00 29.80 301 SER A CA 1
ATOM 2360 C C . SER A 1 301 ? -0.052 -79.104 -20.132 1.00 29.80 301 SER A C 1
ATOM 2362 O O . SER A 1 301 ? 0.548 -78.182 -20.671 1.00 29.80 301 SER A O 1
ATOM 2364 N N . SER A 1 302 ? -0.028 -79.359 -18.818 1.00 30.75 302 SER A N 1
ATOM 2365 C CA . SER A 1 302 ? 0.978 -79.056 -17.773 1.00 30.75 302 SER A CA 1
ATOM 2366 C C . SER A 1 302 ? 2.308 -78.371 -18.143 1.00 30.75 302 SER A C 1
ATOM 2368 O O . SER A 1 302 ? 2.938 -78.781 -19.105 1.00 30.75 302 SER A O 1
ATOM 2370 N N . PHE A 1 303 ? 2.828 -77.495 -17.266 1.00 32.12 303 PHE A N 1
ATOM 2371 C CA . PHE A 1 303 ? 3.986 -77.790 -16.388 1.00 32.12 303 PHE A CA 1
ATOM 2372 C C . PHE A 1 303 ? 4.260 -76.645 -15.373 1.00 32.12 303 PHE A C 1
ATOM 2374 O O . PHE A 1 303 ? 4.625 -75.535 -15.738 1.00 32.12 303 PHE A O 1
ATOM 2381 N N . THR A 1 304 ? 4.031 -76.968 -14.093 1.00 33.69 304 THR A N 1
ATOM 2382 C CA . THR A 1 304 ? 4.821 -76.658 -12.873 1.00 33.69 304 THR A CA 1
ATOM 2383 C C . THR A 1 304 ? 5.425 -75.263 -12.612 1.00 33.69 304 THR A C 1
ATOM 2385 O O . THR A 1 304 ? 6.435 -74.891 -13.202 1.00 33.69 304 THR A O 1
ATOM 2388 N N . SER A 1 305 ? 4.945 -74.622 -11.536 1.00 37.66 305 SER A N 1
ATOM 2389 C CA . SER A 1 305 ? 5.792 -73.943 -10.525 1.00 37.66 305 SER A CA 1
ATOM 2390 C C . SER A 1 305 ? 6.566 -74.991 -9.693 1.00 37.66 305 SER A C 1
ATOM 2392 O O . SER A 1 305 ? 6.122 -76.144 -9.655 1.00 37.66 305 SER A O 1
ATOM 2394 N N . PRO A 1 306 ? 7.699 -74.663 -9.034 1.00 45.09 306 PRO A N 1
ATOM 2395 C CA . PRO A 1 306 ? 7.732 -73.917 -7.754 1.00 45.09 306 PRO A CA 1
ATOM 2396 C C . PRO A 1 306 ? 8.869 -72.856 -7.740 1.00 45.09 306 PRO A C 1
ATOM 2398 O O . PRO A 1 306 ? 9.737 -72.883 -8.597 1.00 45.09 306 PRO A O 1
ATOM 2401 N N . GLY A 1 307 ? 8.941 -71.824 -6.898 1.00 30.66 307 GLY A N 1
ATOM 2402 C CA . GLY A 1 307 ? 8.612 -71.707 -5.480 1.00 30.66 307 GLY A CA 1
ATOM 2403 C C . GLY A 1 307 ? 9.905 -71.692 -4.641 1.00 30.66 307 GLY A C 1
ATOM 2404 O O . GLY A 1 307 ? 10.625 -72.681 -4.671 1.00 30.66 307 GLY A O 1
ATOM 2405 N N . VAL A 1 308 ? 10.082 -70.624 -3.839 1.00 35.50 308 VAL A N 1
ATOM 2406 C CA . VAL A 1 308 ? 10.921 -70.507 -2.610 1.00 35.50 308 VAL A CA 1
ATOM 2407 C C . VAL A 1 308 ? 12.447 -70.441 -2.868 1.00 35.50 308 VAL A C 1
ATOM 2409 O O . VAL A 1 308 ? 12.985 -71.272 -3.586 1.00 35.50 308 VAL A O 1
ATOM 2412 N N . VAL A 1 309 ? 13.217 -69.443 -2.405 1.00 40.78 309 VAL A N 1
ATOM 2413 C CA . VAL A 1 309 ? 13.386 -68.841 -1.059 1.00 40.78 309 VAL A CA 1
ATOM 2414 C C . VAL A 1 309 ? 13.502 -67.321 -1.147 1.00 40.78 309 VAL A C 1
ATOM 2416 O O . VAL A 1 309 ? 14.207 -66.846 -2.064 1.00 40.78 309 VAL A O 1
#

Radius of gyration: 27.37 Å; chains: 1; bounding box: 50×97×61 Å

Organism: NCBI:txid29423

Secondary structure (DSSP, 8-state):
--SB-TTTS--SSHHHHHHHHHHHH--TTT-EEE-SS--PPPPPP-SS-HHHHHHHHHHHHHHHHHT-PPPPSS--TT--S--HHHHHHHTT-SSS---SHHHHHHHHHHTTEEEEEE--SSHHHHHHHHHHHHHTT--EEEEEEBP-SSSTTTTSB-SS-STTEEEEEEEEEEE-TT--EEEEEEETTEEEEEEHHHHHHIIIIIS-SSPPPPEEEEEEETTTTEEEEEE--S---GGGEEEPPPPPTTPPP-TT-EEEEEEE----S--TTSS--------PPP-----------------------

Sequence (309 aa):
MGFIDLDTLSGQSVLHKLLHYFKEHADLKKGFHITVPEVLPAETQRGETCKLKALADSMQHAAYKARVTRPPLYKDRRYSGPSLRQLAKANGSAIGEVYSLEMLLAICRDAGFSATTYAPFNEDEYILQISQLVDKNLAPVVFYDLDRTPGERYGFPRIGDGSNEHGATVVAYYKTESDETRFIVTMWGRYYDFDGMELALSACHSLVERRTPETFVKRMDTLVGKTCWMLNEGKFSPAYLRTAPEMKPSDTPLKGKIVVITGPQAMLAASHSRFFPVMGETTQPAADTSILKPGEGRTFSSFTSPGVV

pLDDT: mean 82.03, std 21.15, range [28.0, 98.62]